Protein AF-A0A9E0LH59-F1 (afdb_monomer)

Secondary structure (DSSP, 8-state):
--HHHHHHHHHHTSPTT-BEEHHHHHHHTTTSS-HHHHHHHHHTPBPSSS-SSSBTTTS-GGGEE-TTSB-S-TT-TTS-TTHHHHHHHTTTPPB-TTSBB-HHHHB-HHHHHHHHHHHHHHHTTT-S--------PPPHHHHHHHHHHHHHHHHHT---GGGGSHHHHHHHHHH----SEEEEEE--TT--HHHHTT--TTTEEEEEEGGG---HHHHHHHHHHHHTS---EEEEEEETT-HHHHHHHHHHHH-PPPPTTHHHHHHHHHHHHHHHHHH-TT--HHHHHHHHHHHHHHHHHHHHHHH-HHHHHHHHTTS-EEEEEEE-TTT--EEEEEEES-GGGTS--

Radius of gyration: 27.82 Å; Cα contacts (8 Å, |Δi|>4): 519; chains: 1; bounding box: 71×49×78 Å

Nearest PDB structures (foldseek):
  2a5v-assembly1_A  TM=9.407E-01  e=1.598E-21  Mycobacterium tuberculosis H37Rv
  1ym3-assembly1_A-2  TM=9.326E-01  e=4.486E-17  Mycobacterium tuberculosis H37Rv
  1ekj-assembly2_G  TM=7.582E-01  e=1.696E-13  Pisum sativum
  4o1j-assembly1_A  TM=8.209E-01  e=1.071E-12  Sordaria macrospora
  3ucj-assembly1_A  TM=8.087E-01  e=9.111E-11  Coccomyxa sp. PA

Foldseek 3Di:
DPVLVVLQVVQLPADQLAADELCVSCVVSVVPDHSVRSVVSLVPADDPPDPDPGHCVRGVSLRYDHPQQAHDCCPPPVDDNCVSVVSNVVSVFDADPVRGTDCVVRHPCVVVVVVPVVPPVVCVVPVPDDDPPDPDQDAQVRLVVLLQVQLVCLLVVNADPPQADPRNVVCCVVVNAQAQEEEQEEPPPLCPPCNNSSHHPRNYQYDYYQLSAADDVNLVSVLCCCPVSVHAEYESEFEAPRPLLQVLLCCVPVVDDDDDCSVVSSVRLNVLLVVLCVVCVPDDDRRSSVSSSQSSSLSRVVCSCVPDPSSVVCVLVSSHWYWYWYAYSVSSDIDTPGTPPHVVVSPPD

Mean predicted aligned error: 14.88 Å

Solvent-accessible surface area (backbone atoms only — not comparable to full-atom values): 19308 Å² total; per-residue (Å²): 128,64,70,52,57,54,51,45,56,57,41,49,63,55,52,88,50,29,33,48,31,32,56,55,54,14,53,77,54,73,55,78,36,51,38,65,49,48,50,50,43,60,66,67,39,45,63,62,92,54,93,58,97,67,22,56,70,72,29,55,61,62,38,50,28,44,95,80,35,27,75,74,48,71,82,42,90,92,48,66,59,57,49,49,54,52,60,39,40,76,40,71,43,65,62,49,99,86,56,30,38,60,56,86,78,29,45,51,52,66,67,58,41,60,70,42,62,76,44,55,86,58,39,84,83,46,87,70,82,78,71,77,80,67,87,72,77,62,52,38,68,53,32,52,50,48,44,55,51,15,30,51,25,39,72,69,71,63,57,70,76,74,37,70,39,73,65,46,53,51,50,39,71,75,73,47,71,71,30,46,29,33,35,37,23,34,55,54,83,90,54,53,64,48,59,55,26,41,50,42,72,50,37,59,45,77,44,67,35,67,61,29,55,51,52,74,70,51,43,53,53,50,46,44,39,41,70,77,62,56,30,14,24,36,36,30,37,33,46,55,90,42,65,54,42,44,50,33,45,42,25,75,75,73,66,59,82,64,68,85,71,50,50,66,55,37,67,68,41,38,62,18,37,52,51,28,43,72,78,39,71,85,53,54,71,72,56,36,37,50,46,16,32,55,36,31,26,53,47,25,56,45,40,42,51,76,75,26,69,68,50,34,54,34,40,78,69,67,60,28,44,37,32,35,29,37,32,37,76,89,77,64,48,73,49,73,76,46,58,55,73,51,70,77,73,67,72,74,119

pLDDT: mean 88.04, std 14.86, range [38.75, 98.94]

Structure (mmCIF, N/CA/C/O backbone):
data_AF-A0A9E0LH59-F1
#
_entry.id   AF-A0A9E0LH59-F1
#
loop_
_atom_site.group_PDB
_atom_site.id
_atom_site.type_symbol
_atom_site.label_atom_id
_atom_site.label_alt_id
_atom_site.label_comp_id
_atom_site.label_asym_id
_atom_site.label_entity_id
_atom_site.label_seq_id
_atom_site.pdbx_PDB_ins_code
_atom_site.Cartn_x
_atom_site.Cartn_y
_atom_site.Cartn_z
_atom_site.occupancy
_atom_site.B_iso_or_equiv
_atom_site.auth_seq_id
_atom_site.auth_comp_id
_atom_site.auth_asym_id
_atom_site.auth_atom_id
_atom_site.pdbx_PDB_model_num
ATOM 1 N N . MET A 1 1 ? 8.933 -16.326 -18.129 1.00 52.78 1 MET A N 1
ATOM 2 C CA . MET A 1 1 ? 10.198 -16.977 -18.543 1.00 52.78 1 MET A CA 1
ATOM 3 C C . MET A 1 1 ? 11.326 -16.045 -18.117 1.00 52.78 1 MET A C 1
ATOM 5 O O . MET A 1 1 ? 11.097 -14.846 -18.158 1.00 52.78 1 MET A O 1
ATOM 9 N N . SER A 1 2 ? 12.464 -16.537 -17.610 1.00 78.69 2 SER A N 1
ATOM 10 C CA . SER A 1 2 ? 13.557 -15.634 -17.200 1.00 78.69 2 SER A CA 1
ATOM 11 C C . SER A 1 2 ? 14.046 -14.837 -18.409 1.00 78.69 2 SER A C 1
ATOM 13 O O . SER A 1 2 ? 14.297 -15.436 -19.454 1.00 78.69 2 SER A O 1
ATOM 15 N N . VAL A 1 3 ? 14.221 -13.520 -18.268 1.00 80.88 3 VAL A N 1
ATOM 16 C CA . VAL A 1 3 ? 14.717 -12.655 -19.356 1.00 80.88 3 VAL A CA 1
ATOM 17 C C . VAL A 1 3 ? 16.114 -13.099 -19.822 1.00 80.88 3 VAL A C 1
ATOM 19 O O . VAL A 1 3 ? 16.477 -12.905 -20.978 1.00 80.88 3 VAL A O 1
ATOM 22 N N . TYR A 1 4 ? 16.880 -13.796 -18.972 1.00 87.31 4 TYR A N 1
ATOM 23 C CA . TYR A 1 4 ? 18.161 -14.399 -19.360 1.00 87.31 4 TYR A CA 1
ATOM 24 C C . TYR A 1 4 ? 17.990 -15.518 -20.391 1.00 87.31 4 TYR A C 1
ATOM 26 O O . TYR A 1 4 ? 18.813 -15.641 -21.291 1.00 87.31 4 TYR A O 1
ATOM 34 N N . PHE A 1 5 ? 16.912 -16.304 -20.321 1.00 90.12 5 PHE A N 1
ATOM 35 C CA . PHE A 1 5 ? 16.639 -17.317 -21.344 1.00 90.12 5 PHE A CA 1
ATOM 36 C C . PHE A 1 5 ? 16.334 -16.672 -22.693 1.00 90.12 5 PHE A C 1
ATOM 38 O O . PHE A 1 5 ? 16.788 -17.169 -23.716 1.00 90.12 5 PHE A O 1
ATOM 45 N N . GLU A 1 6 ? 15.650 -15.530 -22.697 1.00 89.50 6 GLU A N 1
ATOM 46 C CA . GLU A 1 6 ? 15.411 -14.765 -23.920 1.00 89.50 6 GLU A CA 1
ATOM 47 C C . GLU A 1 6 ? 16.716 -14.188 -24.492 1.00 89.50 6 GLU A C 1
ATOM 49 O O . GLU A 1 6 ? 16.934 -14.259 -25.700 1.00 89.50 6 GLU A O 1
ATOM 54 N N . VAL A 1 7 ? 17.636 -13.710 -23.638 1.00 92.50 7 VAL A N 1
ATOM 55 C CA . VAL A 1 7 ? 19.004 -13.350 -24.061 1.00 92.50 7 VAL A CA 1
ATOM 56 C C . VAL A 1 7 ? 19.686 -14.544 -24.731 1.00 92.50 7 VAL A C 1
ATOM 58 O O . VAL A 1 7 ? 20.217 -14.400 -25.831 1.00 92.50 7 VAL A O 1
ATOM 61 N N . TYR A 1 8 ? 19.662 -15.722 -24.103 1.00 94.94 8 TYR A N 1
ATOM 62 C CA . TYR A 1 8 ? 20.331 -16.913 -24.632 1.00 94.94 8 TYR A CA 1
ATOM 63 C C . TYR A 1 8 ? 19.751 -17.364 -25.969 1.00 94.94 8 TYR A C 1
ATOM 65 O O . TYR A 1 8 ? 20.522 -17.674 -26.871 1.00 94.94 8 TYR A O 1
ATOM 73 N N . GLU A 1 9 ? 18.429 -17.339 -26.136 1.00 93.94 9 GLU A N 1
ATOM 74 C CA . GLU A 1 9 ? 17.782 -17.637 -27.420 1.00 93.94 9 GLU A CA 1
ATOM 75 C C . GLU A 1 9 ? 18.159 -16.612 -28.499 1.00 93.94 9 GLU A C 1
ATOM 77 O O . GLU A 1 9 ? 18.459 -16.976 -29.638 1.00 93.94 9 GLU A O 1
ATOM 82 N N . ILE A 1 10 ? 18.232 -15.321 -28.149 1.00 93.69 10 ILE A N 1
ATOM 83 C CA . ILE A 1 10 ? 18.673 -14.285 -29.090 1.00 93.69 10 ILE A CA 1
ATOM 84 C C . ILE A 1 10 ? 20.112 -14.531 -29.543 1.00 93.69 10 ILE A C 1
ATOM 86 O O . ILE A 1 10 ? 20.371 -14.442 -30.746 1.00 93.69 10 ILE A O 1
ATOM 90 N N . VAL A 1 11 ? 21.013 -14.821 -28.598 1.00 95.75 11 VAL A N 1
ATOM 91 C CA . VAL A 1 11 ? 22.447 -15.032 -28.848 1.00 95.75 11 VAL A CA 1
ATOM 92 C C . VAL A 1 11 ? 22.685 -16.321 -29.626 1.00 95.75 11 VAL A C 1
ATOM 94 O O . VAL A 1 11 ? 23.445 -16.315 -30.587 1.00 95.75 11 VAL A O 1
ATOM 97 N N . LYS A 1 12 ? 21.983 -17.405 -29.283 1.00 95.31 12 LYS A N 1
ATOM 98 C CA . LYS A 1 12 ? 22.041 -18.690 -29.994 1.00 95.31 12 LYS A CA 1
ATOM 99 C C . LYS A 1 12 ? 21.660 -18.570 -31.467 1.00 95.31 12 LYS A C 1
ATOM 101 O O . LYS A 1 12 ? 22.188 -19.306 -32.292 1.00 95.31 12 LYS A O 1
ATOM 106 N N . GLY A 1 13 ? 20.788 -17.619 -31.795 1.00 94.19 13 GLY A N 1
ATOM 107 C CA . GLY A 1 13 ? 20.422 -17.333 -33.174 1.00 94.19 13 GLY A CA 1
ATOM 108 C C . GLY A 1 13 ? 21.498 -16.617 -33.994 1.00 94.19 13 GLY A C 1
ATOM 109 O O . GLY A 1 13 ? 21.410 -16.677 -35.213 1.00 94.19 13 GLY A O 1
ATOM 110 N N . ILE A 1 14 ? 22.476 -15.932 -33.380 1.00 94.88 14 ILE A N 1
ATOM 111 C CA . ILE A 1 14 ? 23.458 -15.120 -34.124 1.00 94.88 14 ILE A CA 1
ATOM 112 C C . ILE A 1 14 ? 24.289 -16.045 -35.021 1.00 94.88 14 ILE A C 1
ATOM 114 O O . ILE A 1 14 ? 24.959 -16.913 -34.469 1.00 94.88 14 ILE A O 1
ATOM 118 N N . PRO A 1 15 ? 24.277 -15.900 -36.361 1.00 95.31 15 PRO A N 1
ATOM 119 C CA . PRO A 1 15 ? 25.032 -16.772 -37.256 1.00 95.31 15 PRO A CA 1
ATOM 120 C C . PRO A 1 15 ? 26.543 -16.641 -37.064 1.00 95.31 15 PRO A C 1
ATOM 122 O O . PRO A 1 15 ? 27.032 -15.611 -36.603 1.00 95.31 15 PRO A O 1
ATOM 125 N N . SER A 1 16 ? 27.284 -17.674 -37.469 1.00 96.19 16 SER A N 1
ATOM 126 C CA . SER A 1 16 ? 28.748 -17.603 -37.548 1.00 96.19 16 SER A CA 1
ATOM 127 C C . SER A 1 16 ? 29.188 -16.441 -38.443 1.00 96.19 16 SER A C 1
ATOM 129 O O . SER A 1 16 ? 28.584 -16.209 -39.494 1.00 96.19 16 SER A O 1
ATOM 131 N N . GLY A 1 17 ? 30.201 -15.689 -38.012 1.00 94.56 17 GLY A N 1
ATOM 132 C CA . GLY A 1 17 ? 30.731 -14.533 -38.745 1.00 94.56 17 GLY A CA 1
ATOM 133 C C . GLY A 1 17 ? 29.855 -13.278 -38.646 1.00 94.56 17 GLY A C 1
ATOM 134 O O . GLY A 1 17 ? 30.096 -12.288 -39.342 1.00 94.56 17 GLY A O 1
ATOM 135 N N . ARG A 1 18 ? 28.827 -13.302 -37.787 1.00 96.25 18 ARG A N 1
ATOM 136 C CA . ARG A 1 18 ? 27.952 -12.164 -37.494 1.00 96.25 18 ARG A CA 1
ATOM 137 C C . ARG A 1 18 ? 27.988 -11.801 -36.017 1.00 96.25 18 ARG A C 1
ATOM 139 O O . ARG A 1 18 ? 28.235 -12.644 -35.160 1.00 96.25 18 ARG A O 1
ATOM 146 N N . ILE A 1 19 ? 27.694 -10.536 -35.725 1.00 95.38 19 ILE A N 1
ATOM 147 C CA . ILE A 1 19 ? 27.680 -10.008 -34.358 1.00 95.38 19 ILE A CA 1
ATOM 148 C C . ILE A 1 19 ? 26.406 -9.232 -34.039 1.00 95.38 19 ILE A C 1
ATOM 150 O O . ILE A 1 19 ? 25.693 -8.743 -34.921 1.00 95.38 19 ILE A O 1
ATOM 154 N N . LEU A 1 20 ? 26.154 -9.074 -32.743 1.00 95.38 20 LEU A N 1
ATOM 155 C CA . LEU A 1 20 ? 25.271 -8.050 -32.193 1.00 95.38 20 LEU A CA 1
ATOM 156 C C . LEU A 1 20 ? 25.996 -7.310 -31.071 1.00 95.38 20 LEU A C 1
ATOM 158 O O . LEU A 1 20 ? 26.900 -7.847 -30.434 1.00 95.38 20 LEU A O 1
ATOM 162 N N . THR A 1 21 ? 25.579 -6.078 -30.791 1.00 94.12 21 THR A N 1
ATOM 163 C CA . THR A 1 21 ? 26.041 -5.395 -29.581 1.00 94.12 21 THR A CA 1
ATOM 164 C C . THR A 1 21 ? 25.153 -5.743 -28.396 1.00 94.12 21 THR A C 1
ATOM 166 O O . THR A 1 21 ? 23.961 -6.025 -28.555 1.00 94.12 21 THR A O 1
ATOM 169 N N . TYR A 1 22 ? 25.698 -5.631 -27.186 1.00 91.81 22 TYR A N 1
ATOM 170 C CA . TYR A 1 22 ? 24.902 -5.722 -25.959 1.00 91.81 22 TYR A CA 1
ATOM 171 C C . TYR A 1 22 ? 23.686 -4.775 -25.969 1.00 91.81 22 TYR A C 1
ATOM 173 O O . TYR A 1 22 ? 22.599 -5.143 -25.525 1.00 91.81 22 TYR A O 1
ATOM 181 N N . GLY A 1 23 ? 23.851 -3.565 -26.516 1.00 84.12 23 GLY A N 1
ATOM 182 C CA . GLY A 1 23 ? 22.772 -2.584 -26.656 1.00 84.12 23 GLY A CA 1
ATOM 183 C C . GLY A 1 23 ? 21.696 -3.000 -27.662 1.00 84.12 23 GLY A C 1
ATOM 184 O O . GLY A 1 23 ? 20.514 -2.774 -27.424 1.00 84.12 23 GLY A O 1
ATOM 185 N N . LEU A 1 24 ? 22.073 -3.659 -28.761 1.00 90.25 24 LEU A N 1
ATOM 186 C CA . LEU A 1 24 ? 21.102 -4.175 -29.730 1.00 90.25 24 LEU A CA 1
ATOM 187 C C . LEU A 1 24 ? 20.281 -5.327 -29.151 1.00 90.25 24 LEU A C 1
ATOM 189 O O . LEU A 1 24 ? 19.070 -5.354 -29.336 1.00 90.25 24 LEU A O 1
ATOM 193 N N . ILE A 1 25 ? 20.904 -6.233 -28.396 1.00 91.06 25 ILE A N 1
ATOM 194 C CA . ILE A 1 25 ? 20.177 -7.303 -27.695 1.00 91.06 25 ILE A CA 1
ATOM 195 C C . ILE A 1 25 ? 19.230 -6.709 -26.646 1.00 91.06 25 ILE A C 1
ATOM 197 O O . ILE A 1 25 ? 18.079 -7.121 -26.560 1.00 91.06 25 ILE A O 1
ATOM 201 N N . SER A 1 26 ? 19.681 -5.696 -25.902 1.00 84.81 26 SER A N 1
ATOM 202 C CA . SER A 1 26 ? 18.833 -4.928 -24.983 1.00 84.81 26 SER A CA 1
ATOM 203 C C . SER A 1 26 ? 17.604 -4.343 -25.692 1.00 84.81 26 SER A C 1
ATOM 205 O O . SER A 1 26 ? 16.486 -4.498 -25.203 1.00 84.81 26 SER A O 1
ATOM 207 N N . ASN A 1 27 ? 17.774 -3.752 -26.879 1.00 82.38 27 ASN A N 1
ATOM 208 C CA . ASN A 1 27 ? 16.660 -3.226 -27.671 1.00 82.38 27 ASN A CA 1
ATOM 209 C C . ASN A 1 27 ? 15.714 -4.325 -28.179 1.00 82.38 27 ASN A C 1
ATOM 211 O O . ASN A 1 27 ? 14.503 -4.138 -28.118 1.00 82.38 27 ASN A O 1
ATOM 215 N N . LEU A 1 28 ? 16.240 -5.471 -28.627 1.00 86.25 28 LEU A N 1
ATOM 216 C CA . LEU A 1 28 ? 15.430 -6.630 -29.036 1.00 86.25 28 LEU A CA 1
ATOM 217 C C . LEU A 1 28 ? 14.591 -7.202 -27.881 1.00 86.25 28 LEU A C 1
ATOM 219 O O . LEU A 1 28 ? 13.571 -7.837 -28.118 1.00 86.25 28 LEU A O 1
ATOM 223 N N . LEU A 1 29 ? 15.010 -6.962 -26.639 1.00 79.25 29 LEU A N 1
ATOM 224 C CA . LEU A 1 29 ? 14.279 -7.320 -25.423 1.00 79.25 29 LEU A CA 1
ATOM 225 C C . LEU A 1 29 ? 13.350 -6.203 -24.931 1.00 79.25 29 LEU A C 1
ATOM 227 O O . LEU A 1 29 ? 12.917 -6.244 -23.779 1.00 79.25 29 LEU A O 1
ATOM 231 N N . GLU A 1 30 ? 13.078 -5.188 -25.754 1.00 81.62 30 GLU A N 1
ATOM 232 C CA . GLU A 1 30 ? 12.284 -4.008 -25.384 1.00 81.62 30 GLU A CA 1
ATOM 233 C C . GLU A 1 30 ? 12.866 -3.263 -24.168 1.00 81.62 30 GLU A C 1
ATOM 235 O O . GLU A 1 30 ? 12.149 -2.717 -23.334 1.00 81.62 30 GLU A O 1
ATOM 240 N N . LYS A 1 31 ? 14.201 -3.259 -24.042 1.00 73.75 31 LYS A N 1
ATOM 241 C CA . LYS A 1 31 ? 14.956 -2.643 -22.936 1.00 73.75 31 LYS A CA 1
ATOM 242 C C . LYS A 1 31 ? 14.621 -3.196 -21.547 1.00 73.75 31 LYS A C 1
ATOM 244 O O . LYS A 1 31 ? 14.976 -2.578 -20.545 1.00 73.75 31 LYS A O 1
ATOM 249 N N . ARG A 1 32 ? 14.037 -4.398 -21.466 1.00 77.94 32 ARG A N 1
ATOM 250 C CA . ARG A 1 32 ? 13.855 -5.131 -20.198 1.00 77.94 32 ARG A CA 1
ATOM 251 C C . ARG A 1 32 ? 15.179 -5.498 -19.517 1.00 77.94 32 ARG A C 1
ATOM 253 O O . ARG A 1 32 ? 15.192 -5.772 -18.324 1.00 77.94 32 ARG A O 1
ATOM 260 N N . LEU A 1 33 ? 16.294 -5.470 -20.253 1.00 74.75 33 LEU A N 1
ATOM 261 C CA . LEU A 1 33 ? 17.656 -5.499 -19.715 1.00 74.75 33 LEU A CA 1
ATOM 262 C C . LEU A 1 33 ? 18.479 -4.370 -20.319 1.00 74.75 33 LEU A C 1
ATOM 264 O O . LEU A 1 33 ? 18.324 -4.068 -21.500 1.00 74.75 33 LEU A O 1
ATOM 268 N N . SER A 1 34 ? 19.396 -3.792 -19.543 1.00 84.12 34 SER A N 1
ATOM 269 C CA . SER A 1 34 ? 20.429 -2.892 -20.065 1.00 84.12 34 SER A CA 1
ATOM 270 C C . SER A 1 34 ? 21.503 -3.675 -20.833 1.00 84.12 34 SER A C 1
ATOM 272 O O . SER A 1 34 ? 21.621 -4.893 -20.695 1.00 84.12 34 SER A O 1
ATOM 274 N N . ALA A 1 35 ? 22.346 -2.981 -21.605 1.00 79.38 35 ALA A N 1
ATOM 275 C CA . ALA A 1 35 ? 23.514 -3.595 -22.247 1.00 79.38 35 ALA A CA 1
ATOM 276 C C . ALA A 1 35 ? 24.420 -4.325 -21.229 1.00 79.38 35 ALA A C 1
ATOM 278 O O . ALA A 1 35 ? 24.908 -5.423 -21.490 1.00 79.38 35 ALA A O 1
ATOM 279 N N . GLN A 1 36 ? 24.589 -3.756 -20.033 1.00 82.81 36 GLN A N 1
ATOM 280 C CA . GLN A 1 36 ? 25.333 -4.408 -18.953 1.00 82.81 36 GLN A CA 1
ATOM 281 C C . GLN A 1 36 ? 24.607 -5.655 -18.428 1.00 82.81 36 GLN A C 1
ATOM 283 O O . GLN A 1 36 ? 25.248 -6.684 -18.228 1.00 82.81 36 GLN A O 1
ATOM 288 N N . GLY A 1 37 ? 23.277 -5.599 -18.290 1.00 83.44 37 GLY A N 1
ATOM 289 C CA . GLY A 1 37 ? 22.451 -6.744 -17.895 1.00 83.44 37 GLY A CA 1
ATOM 290 C C . GLY A 1 37 ? 22.530 -7.915 -18.880 1.00 83.44 37 GLY A C 1
ATOM 291 O O . GLY A 1 37 ? 22.627 -9.065 -18.460 1.00 83.44 37 GLY A O 1
ATOM 292 N N . VAL A 1 38 ? 22.597 -7.641 -20.189 1.00 89.12 38 VAL A N 1
ATOM 293 C CA . VAL A 1 38 ? 22.894 -8.670 -21.206 1.00 89.12 38 VAL A CA 1
ATOM 294 C C . VAL A 1 38 ? 24.278 -9.288 -20.961 1.00 89.12 38 VAL A C 1
ATOM 296 O O . VAL A 1 38 ? 24.439 -10.504 -21.043 1.00 89.12 38 VAL A O 1
ATOM 299 N N . GLY A 1 39 ? 25.272 -8.471 -20.601 1.00 86.94 39 GLY A N 1
ATOM 300 C CA . GLY A 1 39 ? 26.598 -8.948 -20.201 1.00 86.94 39 GLY A CA 1
ATOM 301 C C . GLY A 1 39 ? 26.568 -9.879 -18.986 1.00 86.94 39 GLY A C 1
ATOM 302 O O . GLY A 1 39 ? 27.223 -10.921 -19.000 1.00 86.94 39 GLY A O 1
ATOM 303 N N . TRP A 1 40 ? 25.785 -9.554 -17.956 1.00 85.12 40 TRP A N 1
ATOM 304 C CA . TRP A 1 40 ? 25.613 -10.416 -16.781 1.00 85.12 40 TRP A CA 1
ATOM 305 C C . TRP A 1 40 ? 24.900 -11.723 -17.111 1.00 85.12 40 TRP A C 1
ATOM 307 O O . TRP A 1 40 ? 25.318 -12.771 -16.622 1.00 85.12 40 TRP A O 1
ATOM 317 N N . ALA A 1 41 ? 23.892 -11.684 -17.985 1.00 88.81 41 ALA A N 1
ATOM 318 C CA . ALA A 1 41 ? 23.228 -12.889 -18.463 1.00 88.81 41 ALA A CA 1
ATOM 319 C C . ALA A 1 41 ? 24.233 -13.853 -19.104 1.00 88.81 41 ALA A C 1
ATOM 321 O O . ALA A 1 41 ? 24.274 -15.026 -18.735 1.00 88.81 41 ALA A O 1
ATOM 322 N N . LEU A 1 42 ? 25.091 -13.365 -20.005 1.00 91.31 42 LEU A N 1
ATOM 323 C CA . LEU A 1 42 ? 26.104 -14.201 -20.658 1.00 91.31 42 LEU A CA 1
ATOM 324 C C . LEU A 1 42 ? 27.172 -14.719 -19.685 1.00 91.31 42 LEU A C 1
ATOM 326 O O . LEU A 1 42 ? 27.598 -15.860 -19.817 1.00 91.31 42 LEU A O 1
ATOM 330 N N . ARG A 1 43 ? 27.562 -13.936 -18.671 1.00 86.06 43 ARG A N 1
ATOM 331 C CA . ARG A 1 43 ? 28.487 -14.396 -17.615 1.00 86.06 43 ARG A CA 1
ATOM 332 C C . ARG A 1 43 ? 27.894 -15.480 -16.715 1.00 86.06 43 ARG A C 1
ATOM 334 O O . ARG A 1 43 ? 28.642 -16.265 -16.151 1.00 86.06 43 ARG A O 1
ATOM 341 N N . ALA A 1 44 ? 26.571 -15.529 -16.579 1.00 86.62 44 ALA A N 1
ATOM 342 C CA . ALA A 1 44 ? 25.883 -16.540 -15.781 1.00 86.62 44 ALA A CA 1
ATOM 343 C C . ALA A 1 44 ? 25.789 -17.914 -16.476 1.00 86.62 44 ALA A C 1
ATOM 345 O O . ALA A 1 44 ? 25.293 -18.870 -15.872 1.00 86.62 44 ALA A O 1
ATOM 346 N N . LEU A 1 45 ? 26.245 -18.030 -17.731 1.00 85.31 45 LEU A N 1
ATOM 347 C CA . LEU A 1 45 ? 26.352 -19.318 -18.408 1.00 85.31 45 LEU A CA 1
ATOM 348 C C . LEU A 1 45 ? 27.347 -20.207 -17.660 1.00 85.31 45 LEU A C 1
ATOM 350 O O . LEU A 1 45 ? 28.504 -19.852 -17.454 1.00 85.31 45 LEU A O 1
ATOM 354 N N . SER A 1 46 ? 26.895 -21.396 -17.280 1.00 83.62 46 SER A N 1
ATOM 355 C CA . SER A 1 46 ? 27.773 -22.441 -16.758 1.00 83.62 46 SER A CA 1
ATOM 356 C C . SER A 1 46 ? 28.752 -22.926 -17.827 1.00 83.62 46 SER A C 1
ATOM 358 O O . SER A 1 46 ? 28.505 -22.760 -19.024 1.00 83.62 46 SER A O 1
ATOM 360 N N . SER A 1 47 ? 29.838 -23.565 -17.386 1.00 80.50 47 SER A N 1
ATOM 361 C CA . SER A 1 47 ? 30.850 -24.138 -18.274 1.00 80.50 47 SER A CA 1
ATOM 362 C C . SER A 1 47 ? 30.259 -25.149 -19.258 1.00 80.50 47 SER A C 1
ATOM 364 O O . SER A 1 47 ? 29.198 -25.721 -19.032 1.00 80.50 47 SER A O 1
ATOM 366 N N . GLU A 1 48 ? 30.973 -25.404 -20.352 1.00 79.25 48 GLU A N 1
ATOM 367 C CA . GLU A 1 48 ? 30.526 -26.293 -21.427 1.00 79.25 48 GLU A CA 1
ATOM 368 C C . GLU A 1 48 ? 30.240 -27.740 -20.984 1.00 79.25 48 GLU A C 1
ATOM 370 O O . GLU A 1 48 ? 29.448 -28.429 -21.617 1.00 79.25 48 GLU A O 1
ATOM 375 N N . LYS A 1 49 ? 30.818 -28.185 -19.863 1.00 77.00 49 LYS A N 1
ATOM 376 C CA . LYS A 1 49 ? 30.714 -29.557 -19.339 1.00 77.00 49 LYS A CA 1
ATOM 377 C C . LYS A 1 49 ? 29.550 -29.727 -18.348 1.00 77.00 49 LYS A C 1
ATOM 379 O O . LYS A 1 49 ? 29.751 -30.229 -17.245 1.00 77.00 49 LYS A O 1
ATOM 384 N N . THR A 1 50 ? 28.353 -29.254 -18.688 1.00 80.12 50 THR A N 1
ATOM 385 C CA . THR A 1 50 ? 27.170 -29.279 -17.806 1.00 80.12 50 THR A CA 1
ATOM 386 C C . THR A 1 50 ? 25.914 -29.733 -18.547 1.00 80.12 50 THR A C 1
ATOM 388 O O . THR A 1 50 ? 25.739 -29.402 -19.713 1.00 80.12 50 THR A O 1
ATOM 391 N N . ASP A 1 51 ? 24.993 -30.402 -17.847 1.00 83.19 51 ASP A N 1
ATOM 392 C CA . ASP A 1 51 ? 23.710 -30.859 -18.410 1.00 83.19 51 ASP A CA 1
ATOM 393 C C . ASP A 1 51 ? 22.638 -29.752 -18.499 1.00 83.19 51 ASP A C 1
ATOM 395 O O . ASP A 1 51 ? 21.472 -30.009 -18.811 1.00 83.19 51 ASP A O 1
ATOM 399 N N . LYS A 1 52 ? 22.980 -28.493 -18.185 1.00 83.94 52 LYS A N 1
ATOM 400 C CA . LYS A 1 52 ? 22.015 -27.385 -18.250 1.00 83.94 52 LYS A CA 1
ATOM 401 C C . LYS A 1 52 ? 21.628 -27.077 -19.696 1.00 83.94 52 LYS A C 1
ATOM 403 O O . LYS A 1 52 ? 22.468 -27.038 -20.583 1.00 83.94 52 LYS A O 1
ATOM 408 N N . LYS A 1 53 ? 20.356 -26.713 -19.911 1.00 88.38 53 LYS A N 1
ATOM 409 C CA . LYS A 1 53 ? 19.814 -26.326 -21.231 1.00 88.38 53 LYS A CA 1
ATOM 410 C C . LYS A 1 53 ? 20.629 -25.228 -21.939 1.00 88.38 53 LYS A C 1
ATOM 412 O O . LYS A 1 53 ? 20.771 -25.278 -23.157 1.00 88.38 53 LYS A O 1
ATOM 417 N N . TYR A 1 54 ? 21.140 -24.244 -21.197 1.00 89.19 54 TYR A N 1
ATOM 418 C CA . TYR A 1 54 ? 22.000 -23.177 -21.719 1.00 89.19 54 TYR A CA 1
ATOM 419 C C . TYR A 1 54 ? 23.330 -23.179 -20.969 1.00 89.19 54 TYR A C 1
ATOM 421 O O . TYR A 1 54 ? 23.343 -23.167 -19.736 1.00 89.19 54 TYR A O 1
ATOM 429 N N . HIS A 1 55 ? 24.432 -23.179 -21.711 1.00 91.81 55 HIS A N 1
ATOM 430 C CA . HIS A 1 55 ? 25.799 -23.173 -21.196 1.00 91.81 55 HIS A CA 1
ATOM 431 C C . HIS A 1 55 ? 26.747 -22.519 -22.211 1.00 91.81 55 HIS A C 1
ATOM 433 O O . HIS A 1 55 ? 26.375 -22.253 -23.355 1.00 91.81 55 HIS A O 1
ATOM 439 N N . SER A 1 56 ? 27.989 -22.258 -21.806 1.00 88.12 56 SER A N 1
ATOM 440 C CA . SER A 1 56 ? 28.965 -21.529 -22.628 1.00 88.12 56 SER A CA 1
ATOM 441 C C . SER A 1 56 ? 29.376 -22.247 -23.920 1.00 88.12 56 SER A C 1
ATOM 443 O O . SER A 1 56 ? 29.950 -21.608 -24.794 1.00 88.12 56 SER A O 1
ATOM 445 N N . GLY A 1 57 ? 29.079 -23.545 -24.044 1.00 88.94 57 GLY A N 1
ATOM 446 C CA . GLY A 1 57 ? 29.347 -24.342 -25.248 1.00 88.94 57 GLY A CA 1
ATOM 447 C C . GLY A 1 57 ? 28.220 -24.330 -26.283 1.00 88.94 57 GLY A C 1
ATOM 448 O O . GLY A 1 57 ? 28.467 -24.590 -27.454 1.00 88.94 57 GLY A O 1
ATOM 449 N N . ASN A 1 58 ? 26.980 -24.012 -25.887 1.00 93.00 58 ASN A N 1
ATOM 450 C CA . ASN A 1 58 ? 25.833 -24.004 -26.805 1.00 93.00 58 ASN A CA 1
ATOM 451 C C . ASN A 1 58 ? 25.199 -22.619 -27.017 1.00 93.00 58 ASN A C 1
ATOM 453 O O . ASN A 1 58 ? 24.317 -22.471 -27.868 1.00 93.00 58 ASN A O 1
ATOM 457 N N . VAL A 1 59 ? 25.653 -21.606 -26.273 1.00 95.31 59 VAL A N 1
ATOM 458 C CA . VAL A 1 59 ? 25.324 -20.193 -26.486 1.00 95.31 59 VAL A CA 1
ATOM 459 C C . VAL A 1 59 ? 26.590 -19.476 -26.978 1.00 95.31 59 VAL A C 1
ATOM 461 O O . VAL A 1 59 ? 27.542 -19.367 -26.204 1.00 95.31 59 VAL A O 1
ATOM 464 N N . PRO A 1 60 ? 26.627 -18.959 -28.224 1.00 95.75 60 PRO A N 1
ATOM 465 C CA . PRO A 1 60 ? 27.809 -18.344 -28.833 1.00 95.75 60 PRO A CA 1
ATOM 466 C C . PRO A 1 60 ? 28.024 -16.916 -28.309 1.00 95.75 60 PRO A C 1
ATOM 468 O O . PRO A 1 60 ? 27.869 -15.919 -29.016 1.00 95.75 60 PRO A O 1
ATOM 471 N N . TRP A 1 61 ? 28.344 -16.813 -27.021 1.00 94.12 61 TRP A N 1
ATOM 472 C CA . TRP A 1 61 ? 28.493 -15.559 -26.283 1.00 94.12 61 TRP A CA 1
ATOM 473 C C . TRP A 1 61 ? 29.551 -14.627 -26.888 1.00 94.12 61 TRP A C 1
ATOM 475 O O . TRP A 1 61 ? 29.433 -13.408 -26.761 1.00 94.12 61 TRP A O 1
ATOM 485 N N . HIS A 1 62 ? 30.561 -15.176 -27.572 1.00 94.12 62 HIS A N 1
ATOM 486 C CA . HIS A 1 62 ? 31.646 -14.415 -28.190 1.00 94.12 62 HIS A CA 1
ATOM 487 C C . HIS A 1 62 ? 31.156 -13.485 -29.302 1.00 94.12 62 HIS A C 1
ATOM 489 O O . HIS A 1 62 ? 31.771 -12.442 -29.513 1.00 94.12 62 HIS A O 1
ATOM 495 N N . ARG A 1 63 ? 30.011 -13.787 -29.933 1.00 96.56 63 ARG A N 1
ATOM 496 C CA . ARG A 1 63 ? 29.368 -12.972 -30.983 1.00 96.56 63 ARG A CA 1
ATOM 497 C C . ARG A 1 63 ? 28.698 -11.694 -30.463 1.00 96.56 63 ARG A C 1
ATOM 499 O O . ARG A 1 63 ? 28.142 -10.924 -31.249 1.00 96.56 63 ARG A O 1
ATOM 506 N N . VAL A 1 64 ? 28.740 -11.448 -29.151 1.00 95.69 64 VAL A N 1
ATOM 507 C CA . VAL A 1 64 ? 28.223 -10.223 -28.533 1.00 95.69 64 VAL A CA 1
ATOM 508 C C . VAL A 1 64 ? 29.362 -9.286 -28.151 1.00 95.69 64 VAL A C 1
ATOM 510 O O . VAL A 1 64 ? 30.195 -9.608 -27.305 1.00 95.69 64 VAL A O 1
ATOM 513 N N . ILE A 1 65 ? 29.381 -8.102 -28.759 1.00 94.44 65 ILE A N 1
ATOM 514 C CA . ILE A 1 65 ? 30.474 -7.132 -28.615 1.00 94.44 65 ILE A CA 1
ATOM 515 C C . ILE A 1 65 ? 30.001 -5.786 -28.055 1.00 94.44 65 ILE A C 1
ATOM 517 O O . ILE A 1 65 ? 28.801 -5.521 -27.920 1.00 94.44 65 ILE A O 1
ATOM 521 N N . ASN A 1 66 ? 30.945 -4.916 -27.695 1.00 90.69 66 ASN A N 1
ATOM 522 C CA . ASN A 1 66 ? 30.607 -3.575 -27.222 1.00 90.69 66 ASN A CA 1
ATOM 523 C C . ASN A 1 66 ? 30.177 -2.648 -28.379 1.00 90.69 66 ASN A C 1
ATOM 525 O O . ASN A 1 66 ? 30.267 -2.984 -29.558 1.00 90.69 66 ASN A O 1
ATOM 529 N N . SER A 1 67 ? 29.695 -1.453 -28.037 1.00 89.06 67 SER A N 1
ATOM 530 C CA . SER A 1 67 ? 29.224 -0.465 -29.015 1.00 89.06 67 SER A CA 1
ATOM 531 C C . SER A 1 67 ? 30.331 0.175 -29.857 1.00 89.06 67 SER A C 1
ATOM 533 O O . SER A 1 67 ? 30.016 0.852 -30.828 1.00 89.06 67 SER A O 1
ATOM 535 N N . THR A 1 68 ? 31.603 -0.003 -29.495 1.00 86.69 68 THR A N 1
ATOM 536 C CA . THR A 1 68 ? 32.750 0.578 -30.208 1.00 86.69 68 THR A CA 1
ATOM 537 C C . THR A 1 68 ? 33.412 -0.404 -31.176 1.00 86.69 68 THR A C 1
ATOM 539 O O . THR A 1 68 ? 34.428 -0.058 -31.773 1.00 86.69 68 THR A O 1
ATOM 542 N N . GLY A 1 69 ? 32.855 -1.610 -31.345 1.00 87.81 69 GLY A N 1
ATOM 543 C CA . GLY A 1 69 ? 33.427 -2.649 -32.207 1.00 87.81 69 GLY A CA 1
ATOM 544 C C . GLY A 1 69 ? 34.505 -3.502 -31.535 1.00 87.81 69 GLY A C 1
ATOM 545 O O . GLY A 1 69 ? 35.167 -4.282 -32.208 1.00 87.81 69 GLY A O 1
ATOM 546 N N . GLY A 1 70 ? 34.715 -3.361 -30.226 1.00 89.81 70 GLY A N 1
ATOM 547 C CA . GLY A 1 70 ? 35.719 -4.113 -29.475 1.00 89.81 70 GLY A CA 1
ATOM 548 C C . GLY A 1 70 ? 35.155 -5.304 -28.695 1.00 89.81 70 GLY A C 1
ATOM 549 O O . GLY A 1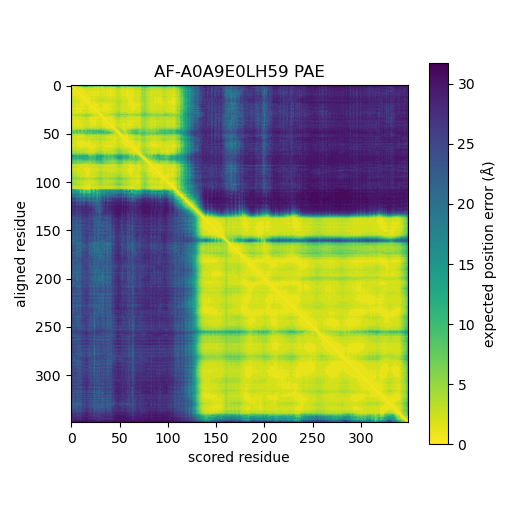 70 ? 33.965 -5.376 -28.358 1.00 89.81 70 GLY A O 1
ATOM 550 N N . VAL A 1 71 ? 36.050 -6.222 -28.337 1.00 89.31 71 VAL A N 1
ATOM 551 C CA . VAL A 1 71 ? 35.765 -7.320 -27.402 1.00 89.31 71 VAL A CA 1
ATOM 552 C C . VAL A 1 71 ? 35.614 -6.799 -25.968 1.00 89.31 71 VAL A C 1
ATOM 554 O O . VAL A 1 71 ? 36.190 -5.778 -25.591 1.00 89.31 71 VAL A O 1
ATOM 557 N N . SER A 1 72 ? 34.807 -7.481 -25.154 1.00 76.31 72 SER A N 1
ATOM 558 C CA . SER A 1 72 ? 34.475 -7.051 -23.779 1.00 76.31 72 SER A CA 1
ATOM 559 C C . SER A 1 72 ? 35.081 -7.948 -22.694 1.00 76.31 72 SER A C 1
ATOM 561 O O . SER A 1 72 ? 34.861 -7.718 -21.503 1.00 76.31 72 SER A O 1
ATOM 563 N N . THR A 1 73 ? 35.860 -8.960 -23.088 1.00 68.25 73 THR A N 1
ATOM 564 C CA . THR A 1 73 ? 36.487 -9.945 -22.191 1.00 68.25 73 THR A CA 1
ATOM 565 C C . THR A 1 73 ? 37.850 -9.546 -21.644 1.00 68.25 73 THR A C 1
ATOM 567 O O . THR A 1 73 ? 38.333 -10.216 -20.740 1.00 68.25 73 THR A O 1
ATOM 570 N N . SER A 1 74 ? 38.456 -8.445 -22.098 1.00 59.41 74 SER A N 1
ATOM 571 C CA . SER A 1 74 ? 39.796 -8.013 -21.656 1.00 59.41 74 SER A CA 1
ATOM 572 C C . SER A 1 74 ? 39.913 -7.726 -20.150 1.00 59.41 74 SER A C 1
ATOM 574 O O . SER A 1 74 ? 41.015 -7.633 -19.622 1.00 59.41 74 SER A O 1
ATOM 576 N N . ARG A 1 75 ? 38.779 -7.598 -19.446 1.00 55.81 75 ARG A N 1
ATOM 577 C CA . ARG A 1 75 ? 38.694 -7.385 -17.990 1.00 55.81 75 ARG A CA 1
ATOM 578 C C . ARG A 1 75 ? 38.219 -8.616 -17.207 1.00 55.81 75 ARG A C 1
ATOM 580 O O . ARG A 1 75 ? 37.959 -8.494 -16.014 1.00 55.81 75 ARG A O 1
ATOM 587 N N . ASN A 1 76 ? 38.028 -9.764 -17.861 1.00 66.25 76 ASN A N 1
ATOM 588 C CA . ASN A 1 76 ? 37.628 -11.001 -17.196 1.00 66.25 76 ASN A CA 1
ATOM 589 C C . ASN A 1 76 ? 38.867 -11.853 -16.892 1.00 66.25 76 ASN A C 1
ATOM 591 O O . ASN A 1 76 ? 39.480 -12.387 -17.808 1.00 66.25 76 ASN A O 1
ATOM 595 N N . THR A 1 77 ? 39.219 -11.992 -15.615 1.00 60.34 77 THR A N 1
ATOM 596 C CA . THR A 1 77 ? 40.394 -12.755 -15.161 1.00 60.34 77 THR A CA 1
ATOM 597 C C . THR A 1 77 ? 40.227 -14.270 -15.285 1.00 60.34 77 THR A C 1
ATOM 599 O O . THR A 1 77 ? 41.208 -14.998 -15.176 1.00 60.34 77 THR A O 1
ATOM 602 N N . GLU A 1 78 ? 39.004 -14.756 -15.506 1.00 67.31 78 GLU A N 1
ATOM 603 C CA . GLU A 1 78 ? 38.685 -16.187 -15.613 1.00 67.31 78 GLU A CA 1
ATOM 604 C C . GLU A 1 78 ? 38.823 -16.733 -17.044 1.00 67.31 78 GLU A C 1
ATOM 606 O O . GLU A 1 78 ? 38.679 -17.933 -17.271 1.00 67.31 78 GLU A O 1
ATOM 611 N N . MET A 1 79 ? 39.094 -15.867 -18.027 1.00 70.31 79 MET A N 1
ATOM 612 C CA . MET A 1 79 ? 39.250 -16.239 -19.433 1.00 70.31 79 MET A CA 1
ATOM 613 C C . MET A 1 79 ? 40.524 -15.621 -20.017 1.00 70.31 79 MET A C 1
ATOM 615 O O . MET A 1 79 ? 40.873 -14.498 -19.651 1.00 70.31 79 MET A O 1
ATOM 619 N N . PRO A 1 80 ? 41.208 -16.300 -20.958 1.00 80.19 80 PRO A N 1
ATOM 620 C CA . PRO A 1 80 ? 42.305 -15.688 -21.694 1.00 80.19 80 PRO A CA 1
ATOM 621 C C . PRO A 1 80 ? 41.848 -14.361 -22.334 1.00 80.19 80 PRO A C 1
ATOM 623 O O . PRO A 1 80 ? 40.793 -14.346 -22.981 1.00 80.19 80 PRO A O 1
ATOM 626 N N . PRO A 1 81 ? 42.601 -13.255 -22.177 1.00 74.81 81 PRO A N 1
ATOM 627 C CA . PRO A 1 81 ? 42.170 -11.923 -22.618 1.00 74.81 81 PRO A CA 1
ATOM 628 C C . PRO A 1 81 ? 41.813 -11.826 -24.108 1.00 74.81 81 PRO A C 1
ATOM 630 O O . PRO A 1 81 ? 40.974 -11.014 -24.495 1.00 74.81 81 PRO A O 1
ATOM 633 N N . ASP A 1 82 ? 42.422 -12.680 -24.928 1.00 85.12 82 ASP A N 1
ATOM 634 C CA . ASP A 1 82 ? 42.294 -12.750 -26.382 1.00 85.12 82 ASP A CA 1
ATOM 635 C C . ASP A 1 82 ? 41.286 -13.810 -26.867 1.00 85.12 82 ASP A C 1
ATOM 637 O O . ASP A 1 82 ? 41.039 -13.922 -28.067 1.00 85.12 82 ASP A O 1
ATOM 641 N N . LEU A 1 83 ? 40.677 -14.590 -25.962 1.00 87.38 83 LEU A N 1
ATOM 642 C CA . LEU A 1 83 ? 39.811 -15.716 -26.325 1.00 87.38 83 LEU A CA 1
ATOM 643 C C . LEU A 1 83 ? 38.622 -15.278 -27.188 1.00 87.38 83 LEU A C 1
ATOM 645 O O . LEU A 1 83 ? 38.339 -15.903 -28.206 1.00 87.38 83 LEU A O 1
ATOM 649 N N . GLN A 1 84 ? 37.933 -14.198 -26.802 1.00 91.44 84 GLN A N 1
ATOM 650 C CA . GLN A 1 84 ? 36.780 -13.701 -27.561 1.00 91.44 84 GLN A CA 1
ATOM 651 C C . GLN A 1 84 ? 37.183 -13.305 -28.986 1.00 91.44 84 GLN A C 1
ATOM 653 O O . GLN A 1 84 ? 36.469 -13.621 -29.933 1.00 91.44 84 GLN A O 1
ATOM 658 N N . GLN A 1 85 ? 38.327 -12.634 -29.132 1.00 92.19 85 GLN A N 1
ATOM 659 C CA . GLN A 1 85 ? 38.832 -12.204 -30.430 1.00 92.19 85 GLN A CA 1
ATOM 660 C C . GLN A 1 85 ? 39.201 -13.411 -31.299 1.00 92.19 85 GLN A C 1
ATOM 662 O O . GLN A 1 85 ? 38.706 -13.504 -32.418 1.00 92.19 85 GLN A O 1
ATOM 667 N N . ARG A 1 86 ? 39.949 -14.382 -30.758 1.00 92.56 86 ARG A N 1
ATOM 668 C CA . ARG A 1 86 ? 40.309 -15.617 -31.476 1.00 92.56 86 ARG A CA 1
ATOM 669 C C . ARG A 1 86 ? 39.090 -16.395 -31.966 1.00 92.56 86 ARG A C 1
ATOM 671 O O . ARG A 1 86 ? 39.094 -16.900 -33.084 1.00 92.56 86 ARG A O 1
ATOM 678 N N . LEU A 1 87 ? 38.039 -16.486 -31.147 1.00 93.75 87 LEU A N 1
ATOM 679 C CA . LEU A 1 87 ? 36.796 -17.159 -31.533 1.00 93.75 87 LEU A CA 1
ATOM 680 C C . LEU A 1 87 ? 36.071 -16.427 -32.671 1.00 93.75 87 LEU A C 1
ATOM 682 O O . LEU A 1 87 ? 35.503 -17.077 -33.538 1.00 93.75 87 LEU A O 1
ATOM 686 N N . LEU A 1 88 ? 36.100 -15.092 -32.696 1.00 96.00 88 LEU A N 1
ATOM 687 C CA . LEU A 1 88 ? 35.509 -14.301 -33.782 1.00 96.00 88 LEU A CA 1
ATOM 688 C C . LEU A 1 88 ? 36.351 -14.363 -35.066 1.00 96.00 88 LEU A C 1
ATOM 690 O O . LEU A 1 88 ? 35.797 -14.476 -36.158 1.00 96.00 88 LEU A O 1
ATOM 694 N N . GLU A 1 89 ? 37.677 -14.346 -34.950 1.00 95.81 89 GLU A N 1
ATOM 695 C CA . GLU A 1 89 ? 38.603 -14.506 -36.080 1.00 95.81 89 GLU A CA 1
ATOM 696 C C . GLU A 1 89 ? 38.483 -15.891 -36.725 1.00 95.81 89 GLU A C 1
ATOM 698 O O . GLU A 1 89 ? 38.477 -15.998 -37.951 1.00 95.81 89 GLU A O 1
ATOM 703 N N . ALA A 1 90 ? 38.278 -16.942 -35.922 1.00 95.94 90 ALA A N 1
ATOM 704 C CA . ALA A 1 90 ? 37.973 -18.287 -36.415 1.00 95.94 90 ALA A CA 1
ATOM 705 C C . ALA A 1 90 ? 36.656 -18.351 -37.216 1.00 95.94 90 ALA A C 1
ATOM 707 O O . ALA A 1 90 ? 36.475 -19.245 -38.040 1.00 95.94 90 ALA A O 1
ATOM 708 N N . GLU A 1 91 ? 35.754 -17.389 -37.011 1.00 97.19 91 GLU A N 1
ATOM 709 C CA . GLU A 1 91 ? 34.522 -17.217 -37.787 1.00 97.19 91 GLU A CA 1
ATOM 710 C C . GLU A 1 91 ? 34.672 -16.237 -38.966 1.00 97.19 91 GLU A C 1
ATOM 712 O O . GLU A 1 91 ? 33.686 -15.885 -39.614 1.00 97.19 91 GLU A O 1
ATOM 717 N N . GLY A 1 92 ? 35.898 -15.793 -39.266 1.00 95.38 92 GLY A N 1
ATOM 718 C CA . GLY A 1 92 ? 36.206 -14.914 -40.396 1.00 95.38 92 GLY A CA 1
ATOM 719 C C . GLY A 1 92 ? 36.026 -13.418 -40.122 1.00 95.38 92 GLY A C 1
ATOM 720 O O . GLY A 1 92 ? 36.004 -12.622 -41.065 1.00 95.38 92 GLY A O 1
ATOM 721 N N . ILE A 1 93 ? 35.894 -13.008 -38.856 1.00 96.38 93 ILE A N 1
ATOM 722 C CA . ILE A 1 93 ? 35.822 -11.594 -38.471 1.00 96.38 93 ILE A CA 1
ATOM 723 C C . ILE A 1 93 ? 37.230 -11.019 -38.335 1.00 96.38 93 ILE A C 1
ATOM 725 O O . ILE A 1 93 ? 38.070 -11.554 -37.625 1.00 96.38 93 ILE A O 1
ATOM 729 N N . VAL A 1 94 ? 37.469 -9.885 -38.988 1.00 94.81 94 VAL A N 1
ATOM 730 C CA . VAL A 1 94 ? 38.772 -9.205 -38.985 1.00 94.81 94 VAL A CA 1
ATOM 731 C C . VAL A 1 94 ? 38.739 -7.989 -38.062 1.00 94.81 94 VAL A C 1
ATOM 733 O O . VAL A 1 94 ? 37.843 -7.147 -38.186 1.00 94.8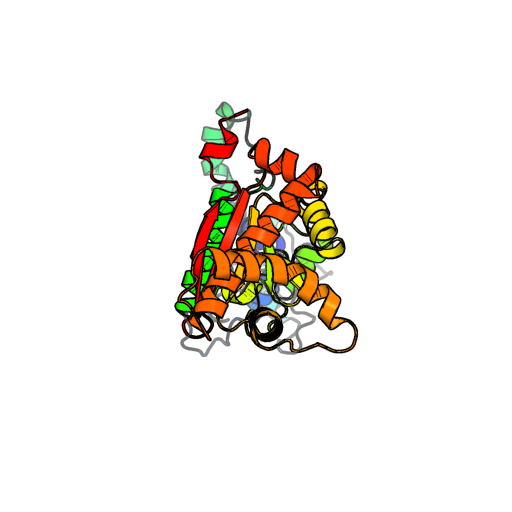1 94 VAL A O 1
ATOM 736 N N . PHE A 1 95 ? 39.741 -7.883 -37.187 1.00 94.06 95 PHE A N 1
ATOM 737 C CA . PHE A 1 95 ? 39.998 -6.719 -36.339 1.00 94.06 95 PHE A CA 1
ATOM 738 C C . PHE A 1 95 ? 41.109 -5.845 -36.933 1.00 94.06 95 PHE A C 1
ATOM 740 O O . PHE A 1 95 ? 42.041 -6.338 -37.565 1.00 94.06 95 PHE A O 1
ATOM 747 N N . ASN A 1 96 ? 41.007 -4.531 -36.743 1.00 91.81 96 ASN A N 1
ATOM 748 C CA . ASN A 1 96 ? 42.050 -3.583 -37.127 1.00 91.81 96 ASN A CA 1
ATOM 749 C C . ASN A 1 96 ? 43.179 -3.516 -36.076 1.00 91.81 96 ASN A C 1
ATOM 751 O O . ASN A 1 96 ? 43.118 -4.158 -35.028 1.00 91.81 96 ASN A O 1
ATOM 755 N N . SER A 1 97 ? 44.197 -2.686 -36.328 1.00 89.00 97 SER A N 1
ATOM 756 C CA . SER A 1 97 ? 45.330 -2.471 -35.412 1.00 89.00 97 SER A CA 1
ATOM 757 C C . SER A 1 97 ? 44.943 -1.891 -34.041 1.00 89.00 97 SER A C 1
ATOM 759 O O . SER A 1 97 ? 45.743 -1.958 -33.114 1.00 89.00 97 SER A O 1
ATOM 761 N N . GLU A 1 98 ? 43.729 -1.348 -33.889 1.00 87.00 98 GLU A N 1
ATOM 762 C CA . GLU A 1 98 ? 43.174 -0.869 -32.615 1.00 87.00 98 GLU A CA 1
ATOM 763 C C . GLU A 1 98 ? 42.332 -1.931 -31.881 1.00 87.00 98 GLU A C 1
ATOM 765 O O . GLU A 1 98 ? 41.723 -1.631 -30.852 1.00 87.00 98 GLU A O 1
ATOM 770 N N . GLY A 1 99 ? 42.235 -3.157 -32.410 1.00 88.12 99 GLY A N 1
ATOM 771 C CA . GLY A 1 99 ? 41.408 -4.216 -31.827 1.00 88.12 99 GLY A CA 1
ATOM 772 C C . GLY A 1 99 ? 39.903 -3.977 -31.981 1.00 88.12 99 GLY A C 1
ATOM 773 O O . GLY A 1 99 ? 39.116 -4.425 -31.143 1.00 88.12 99 GLY A O 1
ATOM 774 N N . LYS A 1 100 ? 39.480 -3.273 -33.041 1.00 91.38 100 LYS A N 1
ATOM 775 C CA . LYS A 1 100 ? 38.066 -3.054 -33.389 1.00 91.38 100 LYS A CA 1
ATOM 776 C C . LYS A 1 100 ? 37.700 -3.728 -34.708 1.00 91.38 100 LYS A C 1
ATOM 778 O O . LYS A 1 100 ? 38.487 -3.716 -35.653 1.00 91.38 100 LYS A O 1
ATOM 783 N N . LEU A 1 101 ? 36.489 -4.272 -34.782 1.00 92.94 101 LEU A N 1
ATOM 784 C CA . LEU A 1 101 ? 35.901 -4.815 -36.009 1.00 92.94 101 LEU A CA 1
ATOM 785 C C . LEU A 1 101 ? 35.038 -3.775 -36.740 1.00 92.94 101 LEU A C 1
ATOM 787 O O . LEU A 1 101 ? 34.531 -2.826 -36.137 1.00 92.94 101 LEU A O 1
ATOM 791 N N . ASP A 1 102 ? 34.827 -3.986 -38.040 1.00 91.25 102 ASP A N 1
ATOM 792 C CA . ASP A 1 102 ? 33.896 -3.187 -38.844 1.00 91.25 102 ASP A CA 1
ATOM 793 C C . ASP A 1 102 ? 32.440 -3.580 -38.548 1.00 91.25 102 ASP A C 1
ATOM 795 O O . ASP A 1 102 ? 31.925 -4.609 -38.997 1.00 91.25 102 ASP A O 1
ATOM 799 N N . MET A 1 103 ? 31.765 -2.730 -37.777 1.00 86.25 103 MET A N 1
ATOM 800 C CA . MET A 1 103 ? 30.379 -2.937 -37.373 1.00 86.25 103 MET A CA 1
ATOM 801 C C . MET A 1 103 ? 29.429 -3.054 -38.565 1.00 86.25 103 MET A C 1
ATOM 803 O O . MET A 1 103 ? 28.537 -3.900 -38.543 1.00 86.25 103 MET A O 1
ATOM 807 N N . GLN A 1 104 ? 29.605 -2.237 -39.606 1.00 83.06 104 GLN A N 1
ATOM 808 C CA . GLN A 1 104 ? 28.698 -2.233 -40.757 1.00 83.06 104 GLN A CA 1
ATOM 809 C C . GLN A 1 104 ? 28.790 -3.550 -41.527 1.00 83.06 104 GLN A C 1
ATOM 811 O O . GLN A 1 104 ? 27.778 -4.072 -41.993 1.00 83.06 104 GLN A O 1
ATOM 816 N N . LYS A 1 105 ? 29.996 -4.117 -41.602 1.00 90.06 105 LYS A N 1
ATOM 817 C CA . LYS A 1 105 ? 30.253 -5.379 -42.294 1.00 90.06 105 LYS A CA 1
ATOM 818 C C . LYS A 1 105 ? 29.687 -6.594 -41.556 1.00 90.06 105 LYS A C 1
ATOM 820 O O . LYS A 1 105 ? 29.086 -7.462 -42.193 1.00 90.06 105 LYS A O 1
ATOM 825 N N . TYR A 1 106 ? 29.886 -6.682 -40.239 1.00 93.06 106 TYR A N 1
ATOM 826 C CA . TYR A 1 106 ? 29.626 -7.916 -39.480 1.00 93.06 106 TYR A CA 1
ATOM 827 C C . TYR A 1 106 ? 28.324 -7.911 -38.666 1.00 93.06 106 TYR A C 1
ATOM 829 O O . TYR A 1 106 ? 27.917 -8.971 -38.186 1.00 93.06 106 TYR A O 1
ATOM 837 N N . LEU A 1 107 ? 27.629 -6.776 -38.521 1.00 90.94 107 LEU A N 1
ATOM 838 C CA . LEU A 1 107 ? 26.322 -6.740 -37.853 1.00 90.94 107 LEU A CA 1
ATOM 839 C C . LEU A 1 107 ? 25.347 -7.751 -38.473 1.00 90.94 107 LEU A C 1
ATOM 841 O O . LEU A 1 107 ? 25.268 -7.912 -39.693 1.00 90.94 107 LEU A O 1
ATOM 845 N N . TRP A 1 108 ? 24.574 -8.438 -37.631 1.00 89.06 108 TRP A N 1
ATOM 846 C CA . TRP A 1 108 ? 23.519 -9.331 -38.101 1.00 89.06 108 TRP A CA 1
ATOM 847 C C . TRP A 1 108 ? 22.281 -8.541 -38.546 1.00 89.06 108 TRP A C 1
ATOM 849 O O . TRP A 1 108 ? 21.309 -8.373 -37.806 1.00 89.06 108 TRP A O 1
ATOM 859 N N . VAL A 1 109 ? 22.337 -8.036 -39.779 1.00 70.94 109 VAL A N 1
ATOM 860 C CA . VAL A 1 109 ? 21.316 -7.150 -40.351 1.00 70.94 109 VAL A CA 1
ATOM 861 C C . VAL A 1 109 ? 19.999 -7.877 -40.639 1.00 70.94 109 VAL A C 1
ATOM 863 O O . VAL A 1 109 ? 18.951 -7.286 -40.444 1.00 70.94 109 VAL A O 1
ATOM 866 N N . GLU A 1 110 ? 19.995 -9.161 -41.006 1.00 63.62 110 GLU A N 1
ATOM 867 C CA . GLU A 1 110 ? 18.754 -9.903 -41.314 1.00 63.62 110 GLU A CA 1
ATOM 868 C C . GLU A 1 110 ? 17.777 -9.979 -40.134 1.00 63.62 110 GLU A C 1
ATOM 870 O O . GLU A 1 110 ? 16.572 -9.883 -40.337 1.00 63.62 110 GLU A O 1
ATOM 875 N N . LYS A 1 111 ? 18.268 -10.066 -38.890 1.00 62.41 111 LYS A N 1
ATOM 876 C CA . LYS A 1 111 ? 17.413 -9.998 -37.692 1.00 62.41 111 LYS A CA 1
ATOM 877 C C . LYS A 1 111 ? 16.914 -8.579 -37.406 1.00 62.41 111 LYS A C 1
ATOM 879 O O . LYS A 1 111 ? 15.825 -8.417 -36.864 1.00 62.41 111 LYS A O 1
ATOM 884 N N . LEU A 1 112 ? 17.681 -7.561 -37.800 1.00 56.41 112 LEU A N 1
ATOM 885 C CA . LEU A 1 112 ? 17.266 -6.156 -37.749 1.00 56.41 112 LEU A CA 1
ATOM 886 C C . LEU A 1 112 ? 16.257 -5.832 -38.860 1.00 56.41 112 LEU A C 1
ATOM 888 O O . LEU A 1 112 ? 15.357 -5.036 -38.640 1.00 56.41 112 LEU A O 1
ATOM 892 N N . VAL A 1 113 ? 16.369 -6.474 -40.024 1.00 51.25 113 VAL A N 1
ATOM 893 C CA . VAL A 1 113 ? 15.485 -6.275 -41.174 1.00 51.25 113 VAL A CA 1
ATOM 894 C C . VAL A 1 113 ? 14.219 -7.108 -41.042 1.00 51.25 113 VAL A C 1
ATOM 896 O O . VAL A 1 113 ? 13.173 -6.550 -41.295 1.00 51.25 113 VAL A O 1
ATOM 899 N N . LEU A 1 114 ? 14.238 -8.355 -40.558 1.00 48.41 114 LEU A N 1
ATOM 900 C CA . LEU A 1 114 ? 13.017 -9.137 -40.276 1.00 48.41 114 LEU A CA 1
ATOM 901 C C . LEU A 1 114 ? 12.161 -8.521 -39.156 1.00 48.41 114 LEU A C 1
ATOM 903 O O . LEU A 1 114 ? 10.939 -8.648 -39.182 1.00 48.41 114 LEU A O 1
ATOM 907 N N . ALA A 1 115 ? 12.779 -7.786 -38.225 1.00 49.16 115 ALA A N 1
ATOM 908 C CA . ALA A 1 115 ? 12.066 -6.937 -37.270 1.00 49.16 115 ALA A CA 1
ATOM 909 C C . ALA A 1 115 ? 11.416 -5.695 -37.924 1.00 49.16 115 ALA A C 1
ATOM 911 O O . ALA A 1 115 ? 10.556 -5.071 -37.312 1.00 49.16 115 ALA A O 1
ATOM 912 N N . VAL A 1 116 ? 11.808 -5.343 -39.157 1.00 44.50 116 VAL A N 1
ATOM 913 C CA . VAL A 1 116 ? 11.397 -4.126 -39.882 1.00 44.50 116 VAL A CA 1
ATOM 914 C C . VAL A 1 116 ? 10.573 -4.433 -41.157 1.00 44.50 116 VAL A C 1
ATOM 916 O O . VAL A 1 116 ? 9.713 -3.645 -41.551 1.00 44.50 116 VAL A O 1
ATOM 919 N N . SER A 1 117 ? 10.732 -5.593 -41.798 1.00 44.69 117 SER A N 1
ATOM 920 C CA . SER A 1 117 ? 10.061 -5.960 -4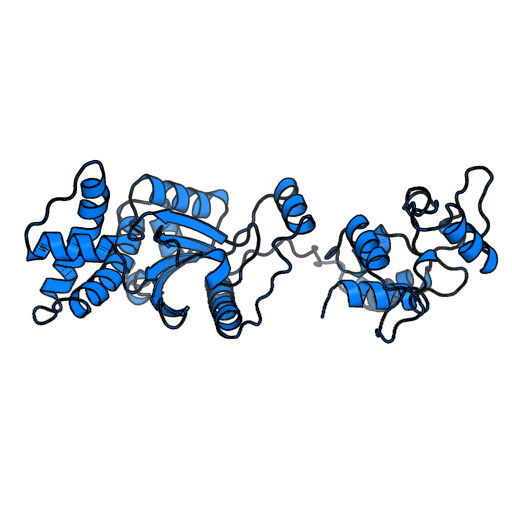3.053 1.00 44.69 117 SER A CA 1
ATOM 921 C C . SER A 1 117 ? 8.700 -6.628 -42.852 1.00 44.69 117 SER A C 1
ATOM 923 O O . SER A 1 117 ? 7.863 -6.531 -43.746 1.00 44.69 117 SER A O 1
ATOM 925 N N . LEU A 1 118 ? 8.397 -7.157 -41.659 1.00 44.56 118 LEU A N 1
ATOM 926 C CA . LEU A 1 118 ? 7.006 -7.438 -41.268 1.00 44.56 118 LEU A CA 1
ATOM 927 C C . LEU A 1 118 ? 6.218 -6.154 -40.938 1.00 44.56 118 LEU A C 1
ATOM 929 O O . LEU A 1 118 ? 4.990 -6.173 -40.927 1.00 44.56 118 LEU A O 1
ATOM 933 N N . SER A 1 119 ? 6.907 -5.031 -40.692 1.00 48.78 119 SER A N 1
ATOM 934 C CA . SER A 1 119 ? 6.275 -3.749 -40.355 1.00 48.78 119 SER A CA 1
ATOM 935 C C . SER A 1 119 ? 6.073 -2.805 -41.544 1.00 48.78 119 SER A C 1
ATOM 937 O O . SER A 1 119 ? 5.145 -2.006 -41.508 1.00 48.78 119 SER A O 1
ATOM 939 N N . LEU A 1 120 ? 6.860 -2.894 -42.623 1.00 43.41 120 LEU A N 1
ATOM 940 C CA . LEU A 1 120 ? 6.858 -1.879 -43.693 1.00 43.41 120 LEU A CA 1
ATOM 941 C C . LEU A 1 120 ? 5.640 -1.902 -44.636 1.00 43.41 120 LEU A C 1
ATOM 943 O O . LEU A 1 120 ? 5.252 -0.843 -45.122 1.00 43.41 120 LEU A O 1
ATOM 947 N N . LEU A 1 121 ? 4.984 -3.048 -44.856 1.00 42.31 121 LEU A N 1
ATOM 948 C CA . LEU A 1 121 ? 3.780 -3.108 -45.708 1.00 42.31 121 LEU A CA 1
ATOM 949 C C . LEU A 1 121 ? 2.502 -2.638 -44.992 1.00 42.31 121 LEU A C 1
ATOM 951 O O . LEU A 1 121 ? 1.526 -2.281 -45.643 1.00 42.31 121 LEU A O 1
ATOM 955 N N . VAL A 1 122 ? 2.529 -2.572 -43.659 1.00 47.81 122 VAL A N 1
ATOM 956 C CA . VAL A 1 122 ? 1.437 -2.021 -42.842 1.00 47.81 122 VAL A CA 1
ATOM 957 C C . VAL A 1 122 ? 1.706 -0.548 -42.485 1.00 47.81 122 VAL A C 1
ATOM 959 O O . VAL A 1 122 ? 0.769 0.218 -42.275 1.00 47.81 122 VAL A O 1
ATOM 962 N N . PHE A 1 123 ? 2.970 -0.102 -42.488 1.00 45.41 123 PHE A N 1
ATOM 963 C CA . PHE A 1 123 ? 3.351 1.237 -42.019 1.00 45.41 123 PHE A CA 1
ATOM 964 C C . PHE A 1 123 ? 2.925 2.384 -42.944 1.00 45.41 123 PHE A C 1
ATOM 966 O O . PHE A 1 123 ? 2.550 3.440 -42.449 1.00 45.41 123 PHE A O 1
ATOM 973 N N . SER A 1 124 ? 2.900 2.204 -44.269 1.00 43.66 124 SER A N 1
ATOM 974 C CA . SER A 1 124 ? 2.508 3.297 -45.183 1.00 43.66 124 SER A CA 1
ATOM 975 C C . SER A 1 124 ? 1.054 3.763 -45.000 1.00 43.66 124 SER A C 1
ATOM 977 O O . SER A 1 124 ? 0.722 4.860 -45.443 1.00 43.66 124 SER A O 1
ATOM 979 N N . LEU A 1 125 ? 0.198 2.966 -44.350 1.00 44.09 125 LEU A N 1
ATOM 980 C CA . LEU A 1 125 ? -1.191 3.330 -44.048 1.00 44.09 125 LEU A CA 1
ATOM 981 C C . LEU A 1 125 ? -1.424 3.678 -42.561 1.00 44.09 125 LEU A C 1
ATOM 983 O O . LEU A 1 125 ? -2.522 4.087 -42.202 1.00 44.09 125 LEU A O 1
ATOM 987 N N . LEU A 1 126 ? -0.407 3.538 -41.698 1.00 46.31 126 LEU A N 1
ATOM 988 C CA . LEU A 1 126 ? -0.509 3.675 -40.232 1.00 46.31 126 LEU A CA 1
ATOM 989 C C . LEU A 1 126 ? 0.494 4.674 -39.621 1.00 46.31 126 LEU A C 1
ATOM 991 O O . LEU A 1 126 ? 0.631 4.745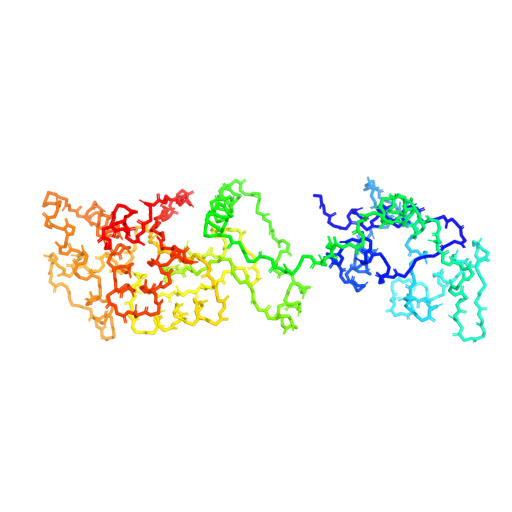 -38.401 1.00 46.31 126 LEU A O 1
ATOM 995 N N . VAL A 1 127 ? 1.152 5.514 -40.432 1.00 43.28 127 VAL A N 1
ATOM 996 C CA . VAL A 1 127 ? 2.017 6.636 -39.977 1.00 43.28 127 VAL A CA 1
ATOM 997 C C . VAL A 1 127 ? 1.177 7.836 -39.491 1.00 43.28 127 VAL A C 1
ATOM 999 O O . VAL A 1 127 ? 1.453 9.007 -39.721 1.00 43.28 127 VAL A O 1
ATOM 1002 N N . SER A 1 128 ? 0.111 7.547 -38.757 1.00 44.72 128 SER A N 1
ATOM 1003 C CA . SER A 1 128 ? -0.577 8.480 -37.874 1.00 44.72 128 SER A CA 1
ATOM 1004 C C . SER A 1 128 ? -0.994 7.668 -36.651 1.00 44.72 128 SER A C 1
ATOM 1006 O O . SER A 1 128 ? -1.882 6.833 -36.751 1.00 44.72 128 SER A O 1
ATOM 1008 N N . LEU A 1 129 ? -0.330 7.918 -35.516 1.00 44.25 129 LEU A N 1
ATOM 1009 C CA . LEU A 1 129 ? -0.468 7.243 -34.213 1.00 44.25 129 LEU A CA 1
ATOM 1010 C C . LEU A 1 129 ? 0.237 5.881 -34.047 1.00 44.25 129 LEU A C 1
ATOM 1012 O O . LEU A 1 129 ? -0.417 4.860 -33.894 1.00 44.25 129 LEU A O 1
ATOM 1016 N N . VAL A 1 130 ? 1.554 5.879 -33.831 1.00 44.59 130 VAL A N 1
ATOM 1017 C CA . VAL A 1 130 ? 2.111 5.036 -32.753 1.00 44.59 130 VAL A CA 1
ATOM 1018 C C . VAL A 1 130 ? 3.166 5.852 -32.014 1.00 44.59 130 VAL A C 1
ATOM 1020 O O . VAL A 1 130 ? 4.361 5.785 -32.291 1.00 44.59 130 VAL A O 1
ATOM 1023 N N . ALA A 1 131 ? 2.707 6.674 -31.071 1.00 46.06 131 ALA A N 1
ATOM 1024 C CA . ALA A 1 131 ? 3.568 7.085 -29.975 1.00 46.06 131 ALA A CA 1
ATOM 1025 C C . ALA A 1 131 ? 4.030 5.805 -29.260 1.00 46.06 131 ALA A C 1
ATOM 1027 O O . ALA A 1 131 ? 3.196 4.942 -28.976 1.00 46.06 131 ALA A O 1
ATOM 1028 N N . LEU A 1 132 ? 5.329 5.671 -28.957 1.00 44.91 132 LEU A N 1
ATOM 1029 C CA . LEU A 1 132 ? 5.772 4.725 -27.923 1.00 44.91 132 LEU A CA 1
ATOM 1030 C C . LEU A 1 132 ? 4.824 4.922 -26.738 1.00 44.91 132 LEU A C 1
ATOM 1032 O O . LEU A 1 132 ? 4.632 6.089 -26.376 1.00 44.91 132 LEU A O 1
ATOM 1036 N N . PRO A 1 133 ? 4.184 3.879 -26.176 1.00 38.75 133 PRO A N 1
ATOM 1037 C CA . PRO A 1 133 ? 3.231 4.106 -25.109 1.00 38.75 133 PRO A CA 1
ATOM 1038 C C . PRO A 1 133 ? 4.000 4.787 -23.985 1.00 38.75 133 PRO A C 1
ATOM 1040 O O . PRO A 1 133 ? 4.849 4.187 -23.323 1.00 38.75 133 PRO A O 1
ATOM 1043 N N . ALA A 1 134 ? 3.745 6.085 -23.811 1.00 51.84 134 ALA A N 1
ATOM 1044 C CA . ALA A 1 134 ? 4.110 6.774 -22.598 1.00 51.84 134 ALA A CA 1
ATOM 1045 C C . ALA A 1 134 ? 3.554 5.903 -21.477 1.00 51.84 134 ALA A C 1
ATOM 1047 O O . ALA A 1 134 ? 2.407 5.467 -21.581 1.00 51.84 134 ALA A O 1
ATOM 1048 N N . TYR A 1 135 ? 4.382 5.586 -20.476 1.00 58.31 135 TYR A N 1
ATOM 1049 C CA . TYR A 1 135 ? 3.973 4.763 -19.339 1.00 58.31 135 TYR A CA 1
ATOM 1050 C C . TYR A 1 135 ? 2.566 5.174 -18.905 1.00 58.31 135 TYR A C 1
ATOM 1052 O O . TYR A 1 135 ? 2.370 6.276 -18.382 1.00 58.31 135 TYR A O 1
ATOM 1060 N N . SER A 1 136 ? 1.586 4.319 -19.188 1.00 70.94 136 SER A N 1
ATOM 1061 C CA . SER A 1 136 ? 0.203 4.607 -18.863 1.00 70.94 136 SER A CA 1
ATOM 1062 C C . SER A 1 136 ? 0.009 4.172 -17.429 1.00 70.94 136 SER A C 1
ATOM 1064 O O . SER A 1 136 ? 0.056 2.977 -17.124 1.00 70.94 136 SER A O 1
ATOM 1066 N N . ARG A 1 137 ? -0.169 5.143 -16.538 1.00 85.06 137 ARG A N 1
ATOM 1067 C CA . ARG A 1 137 ? -0.465 4.852 -15.143 1.00 85.06 137 ARG A CA 1
ATOM 1068 C C . ARG A 1 137 ? -1.679 3.913 -15.072 1.00 85.06 137 ARG A C 1
ATOM 1070 O O . ARG A 1 137 ? -2.662 4.175 -15.769 1.00 85.06 137 ARG A O 1
ATOM 1077 N N . PRO A 1 138 ? -1.630 2.843 -14.259 1.00 91.25 138 PRO A N 1
ATOM 1078 C CA . PRO A 1 138 ? -2.771 1.955 -14.125 1.00 91.25 138 PRO A CA 1
ATOM 1079 C C . PRO A 1 138 ? -3.990 2.707 -13.589 1.00 91.25 138 PRO A C 1
ATOM 1081 O O . PRO A 1 138 ? -3.880 3.646 -12.803 1.00 91.25 138 PRO A O 1
ATOM 1084 N N . THR A 1 139 ? -5.171 2.253 -13.985 1.00 95.25 139 THR A N 1
ATOM 1085 C CA . THR A 1 139 ? -6.421 2.600 -13.301 1.00 95.25 139 THR A CA 1
ATOM 1086 C C . THR A 1 139 ? -6.399 2.083 -11.855 1.00 95.25 139 THR A C 1
ATOM 1088 O O . THR A 1 139 ? -5.696 1.104 -11.565 1.00 95.25 139 THR A O 1
ATOM 1091 N N . PRO A 1 140 ? -7.191 2.672 -10.942 1.00 96.50 140 PRO A N 1
ATOM 1092 C CA . PRO A 1 140 ? -7.316 2.165 -9.576 1.00 96.50 140 PRO A CA 1
ATOM 1093 C C . PRO A 1 140 ? -7.668 0.666 -9.519 1.00 96.50 140 PRO A C 1
ATOM 1095 O O . PRO A 1 140 ? -7.148 -0.079 -8.689 1.00 96.50 140 PRO A O 1
ATOM 1098 N N . GLU A 1 141 ? -8.504 0.185 -10.444 1.00 95.75 141 GLU A N 1
ATOM 1099 C CA . GLU A 1 141 ? -8.895 -1.221 -10.554 1.00 95.75 141 GLU A CA 1
ATOM 1100 C C . GLU A 1 141 ? -7.745 -2.116 -11.016 1.00 95.75 141 GLU A C 1
ATOM 1102 O O . GLU A 1 141 ? -7.617 -3.241 -10.530 1.00 95.75 141 GLU A O 1
ATOM 1107 N N . GLN A 1 142 ? -6.925 -1.650 -11.964 1.00 95.00 142 GLN A N 1
ATOM 1108 C CA . GLN A 1 142 ? -5.731 -2.376 -12.407 1.00 95.00 142 GLN A CA 1
ATOM 1109 C C . GLN A 1 142 ? -4.721 -2.495 -11.267 1.00 95.00 142 GLN A C 1
ATOM 1111 O O . GLN A 1 142 ? -4.268 -3.604 -10.992 1.00 95.00 142 GLN A O 1
ATOM 1116 N N . ALA A 1 143 ? -4.446 -1.396 -10.557 1.00 96.94 143 ALA A N 1
ATOM 1117 C CA . ALA A 1 143 ? -3.575 -1.411 -9.387 1.00 96.94 143 ALA A CA 1
ATOM 1118 C C . ALA A 1 143 ? -4.100 -2.387 -8.319 1.00 96.94 143 ALA A C 1
ATOM 1120 O O . ALA A 1 143 ? -3.367 -3.249 -7.843 1.00 96.94 143 ALA A O 1
ATOM 1121 N N . LEU A 1 144 ? -5.400 -2.349 -8.005 1.00 98.12 144 LEU A N 1
ATOM 1122 C CA . LEU A 1 144 ? -5.991 -3.247 -7.010 1.00 98.12 144 LEU A CA 1
ATOM 1123 C C . LEU A 1 144 ? -5.896 -4.721 -7.429 1.00 98.12 144 LEU A C 1
ATOM 1125 O O . LEU A 1 144 ? -5.673 -5.594 -6.586 1.00 98.12 144 LEU A O 1
ATOM 1129 N N . ARG A 1 145 ? -6.082 -5.016 -8.722 1.00 97.19 145 ARG A N 1
ATOM 1130 C CA . ARG A 1 145 ? -5.900 -6.370 -9.260 1.00 97.19 145 ARG A CA 1
ATOM 1131 C C . ARG A 1 145 ? -4.454 -6.840 -9.146 1.00 97.19 145 ARG A C 1
ATOM 1133 O O . ARG A 1 145 ? -4.260 -8.017 -8.839 1.00 97.19 145 ARG A O 1
ATOM 1140 N N . GLU A 1 146 ? -3.478 -5.958 -9.345 1.00 94.06 146 GLU A N 1
ATOM 1141 C CA . GLU A 1 146 ? -2.064 -6.302 -9.178 1.00 94.06 146 GLU A CA 1
ATOM 1142 C C . GLU A 1 146 ? -1.758 -6.671 -7.725 1.00 94.06 146 GLU A C 1
ATOM 1144 O O . GLU A 1 146 ? -1.298 -7.781 -7.473 1.00 94.06 146 GLU A O 1
ATOM 1149 N N . LEU A 1 147 ? -2.149 -5.839 -6.750 1.00 96.94 147 LEU A N 1
ATOM 1150 C CA . LEU A 1 147 ? -1.934 -6.147 -5.329 1.00 96.94 147 LEU A CA 1
ATOM 1151 C C . LEU A 1 147 ? -2.635 -7.452 -4.905 1.00 96.94 147 LEU A C 1
ATOM 1153 O O . LEU A 1 147 ? -2.060 -8.276 -4.191 1.00 96.94 147 LEU A O 1
ATOM 1157 N N . LYS A 1 148 ? -3.865 -7.697 -5.378 1.00 97.94 148 LYS A N 1
ATOM 1158 C CA . LYS A 1 148 ? -4.573 -8.972 -5.146 1.00 97.94 148 LYS A CA 1
ATOM 1159 C C . LYS A 1 148 ? -3.815 -10.167 -5.723 1.00 97.94 148 LYS A C 1
ATOM 1161 O O . LYS A 1 148 ? -3.764 -11.223 -5.094 1.00 97.94 148 LYS A O 1
ATOM 1166 N N . SER A 1 149 ? -3.260 -10.020 -6.922 1.00 95.56 149 SER A N 1
ATOM 1167 C CA . SER A 1 149 ? -2.496 -11.077 -7.589 1.00 95.56 149 SER A CA 1
ATOM 1168 C C . SER A 1 149 ? -1.171 -11.329 -6.876 1.00 95.56 149 SER A C 1
ATOM 1170 O O . SER A 1 149 ? -0.804 -12.481 -6.664 1.00 95.56 149 SER A O 1
ATOM 1172 N N . GLY A 1 150 ? -0.513 -10.272 -6.413 1.00 94.62 150 GLY A N 1
ATOM 1173 C CA . GLY A 1 150 ? 0.703 -10.354 -5.623 1.00 94.62 150 GLY A CA 1
ATOM 1174 C C . GLY A 1 150 ? 0.522 -11.058 -4.278 1.00 94.62 150 GLY A C 1
ATOM 1175 O O . GLY A 1 150 ? 1.279 -11.975 -3.970 1.00 94.62 150 GLY A O 1
ATOM 1176 N N . ASN A 1 151 ? -0.547 -10.770 -3.522 1.00 97.12 151 ASN A N 1
ATOM 1177 C CA . ASN A 1 151 ? -0.826 -11.533 -2.296 1.00 97.12 151 ASN A CA 1
ATOM 1178 C C . ASN A 1 151 ? -1.100 -13.021 -2.585 1.00 97.12 151 ASN A C 1
ATOM 1180 O O . ASN A 1 151 ? -0.645 -13.883 -1.838 1.00 97.12 151 ASN A O 1
ATOM 1184 N N . LYS A 1 152 ? -1.758 -13.356 -3.705 1.00 96.12 152 LYS A N 1
ATOM 1185 C CA . LYS A 1 152 ? -1.904 -14.762 -4.129 1.00 96.12 152 LYS A CA 1
ATOM 1186 C C . LYS A 1 152 ? -0.551 -15.422 -4.421 1.00 96.12 152 LYS A C 1
ATOM 1188 O O . LYS A 1 152 ? -0.347 -16.569 -4.024 1.00 96.12 152 LYS A O 1
ATOM 1193 N N . ARG A 1 153 ? 0.375 -14.718 -5.085 1.00 94.62 153 ARG A N 1
ATOM 1194 C CA . ARG A 1 153 ? 1.742 -15.211 -5.333 1.00 94.62 153 ARG A CA 1
ATOM 1195 C C . ARG A 1 153 ? 2.481 -15.454 -4.019 1.00 94.62 153 ARG A C 1
ATOM 1197 O O . ARG A 1 153 ? 2.969 -16.569 -3.825 1.00 94.62 153 ARG A O 1
ATOM 1204 N N . TYR A 1 154 ? 2.446 -14.483 -3.103 1.00 93.75 154 TYR A N 1
ATOM 1205 C CA . TYR A 1 154 ? 2.998 -14.584 -1.748 1.00 93.75 154 TYR A CA 1
ATOM 1206 C C . TYR A 1 154 ? 2.482 -15.824 -1.001 1.00 93.75 154 TYR A C 1
ATOM 1208 O O . TYR A 1 154 ? 3.280 -16.637 -0.543 1.00 93.75 154 TYR A O 1
ATOM 1216 N N . LEU A 1 155 ? 1.161 -16.033 -0.961 1.00 95.06 155 LEU A N 1
ATOM 1217 C CA . LEU A 1 155 ? 0.547 -17.195 -0.303 1.00 95.06 155 LEU A CA 1
ATOM 1218 C C . LEU A 1 155 ? 0.969 -18.535 -0.919 1.00 95.06 155 LEU A C 1
ATOM 1220 O O . LEU A 1 155 ? 1.093 -19.532 -0.215 1.00 95.06 155 LEU A O 1
ATOM 1224 N N . SER A 1 156 ? 1.183 -18.568 -2.235 1.00 94.31 156 SER A N 1
ATOM 1225 C CA . SER A 1 156 ? 1.595 -19.783 -2.947 1.00 94.31 156 SER A CA 1
ATOM 1226 C C . SER A 1 156 ? 3.101 -20.072 -2.891 1.00 94.31 156 SER A C 1
ATOM 1228 O O . SER A 1 156 ? 3.530 -21.102 -3.410 1.00 94.31 156 SER A O 1
ATOM 1230 N N . GLY A 1 157 ? 3.910 -19.159 -2.337 1.00 88.12 157 GLY A N 1
ATOM 1231 C CA . GLY A 1 157 ? 5.375 -19.240 -2.361 1.00 88.12 157 GLY A CA 1
ATOM 1232 C C . GLY A 1 157 ? 6.005 -19.035 -3.748 1.00 88.12 157 GLY A C 1
ATOM 1233 O O . GLY A 1 157 ? 7.185 -19.317 -3.930 1.00 88.12 157 GLY A O 1
ATOM 1234 N N . LYS A 1 158 ? 5.235 -18.565 -4.740 1.00 85.88 158 LYS A N 1
ATOM 1235 C CA . LYS A 1 158 ? 5.683 -18.312 -6.126 1.00 85.88 158 LYS A CA 1
ATOM 1236 C C . LYS A 1 158 ? 5.887 -16.815 -6.372 1.00 85.88 158 LYS A C 1
ATOM 1238 O O . LYS A 1 158 ? 5.309 -16.246 -7.298 1.00 85.88 158 LYS A O 1
ATOM 1243 N N . THR A 1 159 ? 6.647 -16.186 -5.487 1.00 79.06 159 THR A N 1
ATOM 1244 C CA . THR A 1 159 ? 6.962 -14.752 -5.483 1.00 79.06 159 THR A CA 1
ATOM 1245 C C . THR A 1 159 ? 7.853 -14.352 -6.658 1.00 79.06 159 THR A C 1
ATOM 1247 O O . THR A 1 159 ? 8.706 -15.118 -7.117 1.00 79.06 159 THR A O 1
ATOM 1250 N N . ASN A 1 160 ? 7.665 -13.131 -7.153 1.00 67.94 160 ASN A N 1
ATOM 1251 C CA . ASN A 1 160 ? 8.419 -12.572 -8.268 1.00 67.94 160 ASN A CA 1
ATOM 1252 C C . ASN A 1 160 ? 9.588 -11.715 -7.745 1.00 67.94 160 ASN A C 1
ATOM 1254 O O . ASN A 1 160 ? 9.559 -10.491 -7.788 1.00 67.94 160 ASN A O 1
ATOM 1258 N N . HIS A 1 161 ? 10.641 -12.363 -7.236 1.00 58.81 161 HIS A N 1
ATOM 1259 C CA . HIS A 1 161 ? 11.771 -11.698 -6.562 1.00 58.81 161 HIS A CA 1
ATOM 1260 C C . HIS A 1 161 ? 12.710 -10.869 -7.464 1.00 58.81 161 HIS A C 1
ATOM 1262 O O . HIS A 1 161 ? 13.712 -10.349 -6.978 1.00 58.81 161 HIS A O 1
ATOM 1268 N N . PHE A 1 162 ? 12.444 -10.745 -8.767 1.00 56.88 162 PHE A N 1
ATOM 1269 C CA . PHE A 1 162 ? 13.399 -10.133 -9.702 1.00 56.88 162 PHE A CA 1
ATOM 1270 C C . PHE A 1 162 ? 13.479 -8.602 -9.598 1.00 56.88 162 PHE A C 1
ATOM 1272 O O . PHE A 1 162 ? 14.468 -8.016 -10.014 1.00 56.88 162 PHE A O 1
ATOM 1279 N N . GLU A 1 163 ? 12.494 -7.934 -8.995 1.00 69.06 163 GLU A N 1
ATOM 1280 C CA . GLU A 1 163 ? 12.427 -6.464 -8.985 1.00 69.06 163 GLU A CA 1
ATOM 1281 C C . GLU A 1 163 ? 13.047 -5.808 -7.740 1.00 69.06 163 GLU A C 1
ATOM 1283 O O . GLU A 1 163 ? 12.708 -4.684 -7.376 1.00 69.06 163 GLU A O 1
ATOM 1288 N N . VAL A 1 164 ? 13.971 -6.491 -7.064 1.00 79.06 164 VAL A N 1
ATOM 1289 C CA . VAL A 1 164 ? 14.754 -5.913 -5.951 1.00 79.06 164 VAL A CA 1
ATOM 1290 C C . VAL A 1 164 ? 16.262 -5.950 -6.197 1.00 79.06 164 VAL A C 1
ATOM 1292 O O . VAL A 1 164 ? 17.054 -5.705 -5.289 1.00 79.06 164 VAL A O 1
ATOM 1295 N N . ASP A 1 165 ? 16.668 -6.259 -7.427 1.00 78.00 165 ASP A N 1
ATOM 1296 C CA . ASP A 1 165 ? 18.070 -6.372 -7.805 1.00 78.00 165 ASP A CA 1
ATOM 1297 C C . ASP A 1 165 ? 18.759 -5.008 -8.032 1.00 78.00 165 ASP A C 1
ATOM 1299 O O . ASP A 1 165 ? 18.174 -3.921 -7.930 1.00 78.00 165 ASP A O 1
ATOM 1303 N N . SER A 1 166 ? 20.060 -5.065 -8.328 1.00 77.88 166 SER A N 1
ATOM 1304 C CA . SER A 1 166 ? 20.871 -3.880 -8.606 1.00 77.88 166 SER A CA 1
ATOM 1305 C C . SER A 1 166 ? 20.389 -3.096 -9.829 1.00 77.88 166 SER A C 1
ATOM 1307 O O . SER A 1 166 ? 20.509 -1.870 -9.817 1.00 77.88 166 SER A O 1
ATOM 1309 N N . VAL A 1 167 ? 19.820 -3.768 -10.840 1.00 75.31 167 VAL A N 1
ATOM 1310 C CA . VAL A 1 167 ? 19.294 -3.127 -12.053 1.00 75.31 167 VAL A CA 1
ATOM 1311 C C . VAL A 1 167 ? 18.078 -2.294 -11.701 1.00 75.31 167 VAL A C 1
ATOM 1313 O O . VAL A 1 167 ? 18.025 -1.113 -12.048 1.00 75.31 167 VAL A O 1
ATOM 1316 N N . ARG A 1 168 ? 17.107 -2.871 -10.982 1.00 77.81 168 ARG A N 1
ATOM 1317 C CA . ARG A 1 168 ? 15.910 -2.133 -10.576 1.00 77.81 168 ARG A CA 1
ATOM 1318 C C . ARG A 1 168 ? 16.297 -0.935 -9.717 1.00 77.81 168 ARG A C 1
ATOM 1320 O O . ARG A 1 168 ? 15.823 0.167 -9.987 1.00 77.81 168 ARG A O 1
ATOM 1327 N N . ARG A 1 169 ? 17.210 -1.116 -8.757 1.00 86.12 169 ARG A N 1
ATOM 1328 C CA . ARG A 1 169 ? 17.726 -0.024 -7.919 1.00 86.12 169 ARG A CA 1
ATOM 1329 C C . ARG A 1 169 ? 18.291 1.126 -8.759 1.00 86.12 169 ARG A C 1
ATOM 1331 O O . ARG A 1 169 ? 17.884 2.269 -8.561 1.00 86.12 169 ARG A O 1
ATOM 1338 N N . GLU A 1 170 ? 19.175 0.842 -9.713 1.00 79.38 170 GLU A N 1
ATOM 1339 C CA . GLU A 1 170 ? 19.755 1.864 -10.598 1.00 79.38 170 GLU A CA 1
ATOM 1340 C C . GLU A 1 170 ? 18.685 2.545 -11.466 1.00 79.38 170 GLU A C 1
ATOM 1342 O O . GLU A 1 170 ? 18.622 3.772 -11.539 1.00 79.38 170 GLU A O 1
ATOM 1347 N N . MET A 1 171 ? 17.767 1.765 -12.040 1.00 75.00 171 MET A N 1
ATOM 1348 C CA . MET A 1 171 ? 16.675 2.291 -12.858 1.00 75.00 171 MET A CA 1
ATOM 1349 C C . MET A 1 171 ? 15.754 3.232 -12.080 1.00 75.00 171 MET A C 1
ATOM 1351 O O . MET A 1 171 ? 15.328 4.247 -12.634 1.00 75.00 171 MET A O 1
ATOM 1355 N N . THR A 1 172 ? 15.456 2.925 -10.815 1.00 83.44 172 THR A N 1
ATOM 1356 C CA . THR A 1 172 ? 14.643 3.796 -9.948 1.00 83.44 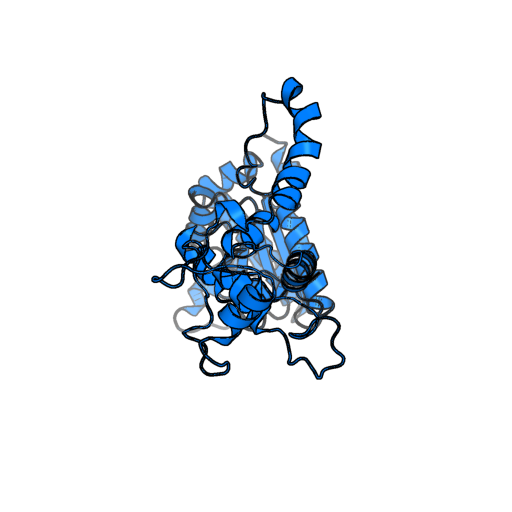172 THR A CA 1
ATOM 1357 C C . THR A 1 172 ? 15.377 5.066 -9.526 1.00 83.44 172 THR A C 1
ATOM 1359 O O . THR A 1 172 ? 14.741 6.104 -9.363 1.00 83.44 172 THR A O 1
ATOM 1362 N N . ALA A 1 173 ? 16.709 5.022 -9.414 1.00 78.25 173 ALA A N 1
ATOM 1363 C CA . ALA A 1 173 ? 17.515 6.207 -9.129 1.00 78.25 173 ALA A CA 1
ATOM 1364 C C . ALA A 1 173 ? 17.555 7.177 -10.322 1.00 78.25 173 ALA A C 1
ATOM 1366 O O . ALA A 1 173 ? 17.484 8.386 -10.129 1.00 78.25 173 ALA A O 1
ATOM 1367 N N . ILE A 1 174 ? 17.629 6.654 -11.552 1.00 80.19 174 ILE A N 1
ATOM 1368 C CA . ILE A 1 174 ? 17.713 7.468 -12.777 1.00 80.19 174 ILE A CA 1
ATOM 1369 C C . ILE A 1 174 ? 16.338 7.999 -13.202 1.00 80.19 174 ILE A C 1
ATOM 1371 O O . ILE A 1 174 ? 16.201 9.167 -13.551 1.00 80.19 174 ILE A O 1
ATOM 1375 N N . ASN A 1 175 ? 15.314 7.141 -13.201 1.00 79.75 175 ASN A N 1
ATOM 1376 C CA . ASN A 1 175 ? 14.011 7.456 -13.802 1.00 79.75 175 ASN A CA 1
ATOM 1377 C C . ASN A 1 175 ? 12.947 7.870 -12.777 1.00 79.75 175 ASN A C 1
ATOM 1379 O O . ASN A 1 175 ? 11.795 8.118 -13.146 1.00 79.75 175 ASN A O 1
ATOM 1383 N N . GLY A 1 176 ? 13.316 7.906 -11.496 1.00 82.44 176 GLY A N 1
ATOM 1384 C CA . GLY A 1 176 ? 12.394 8.121 -10.393 1.00 82.44 176 GLY A CA 1
ATOM 1385 C C . GLY A 1 176 ? 11.469 6.928 -10.137 1.00 82.44 176 GLY A C 1
ATOM 1386 O O . GLY A 1 176 ? 11.627 5.829 -10.676 1.00 82.44 176 GLY A O 1
ATOM 1387 N N . GLN A 1 177 ? 10.481 7.164 -9.278 1.00 86.50 177 GLN A N 1
ATOM 1388 C CA . GLN A 1 177 ? 9.520 6.162 -8.824 1.00 86.50 177 GLN A CA 1
ATOM 1389 C C . GLN A 1 177 ? 8.165 6.322 -9.517 1.00 86.50 177 GLN A C 1
ATOM 1391 O O . GLN A 1 177 ? 7.730 7.440 -9.799 1.00 86.50 177 GLN A O 1
ATOM 1396 N N . LYS A 1 178 ? 7.486 5.200 -9.779 1.00 89.25 178 LYS A N 1
ATOM 1397 C CA . LYS A 1 178 ? 6.151 5.176 -10.399 1.00 89.25 178 LYS A CA 1
ATOM 1398 C C . LYS A 1 178 ? 5.217 4.177 -9.702 1.00 89.25 178 LYS A C 1
ATOM 1400 O O . LYS A 1 178 ? 4.649 3.324 -10.382 1.00 89.25 178 LYS A O 1
ATOM 1405 N N . PRO A 1 179 ? 5.050 4.284 -8.374 1.00 95.31 179 PRO A N 1
ATOM 1406 C CA . PRO A 1 179 ? 4.291 3.311 -7.606 1.00 95.31 179 PRO A CA 1
ATOM 1407 C C . PRO A 1 179 ? 2.834 3.217 -8.070 1.00 95.31 179 PRO A C 1
ATOM 1409 O O . PRO A 1 179 ? 2.203 4.215 -8.430 1.00 95.31 179 PRO A O 1
ATOM 1412 N N . VAL A 1 180 ? 2.298 1.999 -8.045 1.00 95.44 180 VAL A N 1
ATOM 1413 C CA . VAL A 1 180 ? 0.928 1.692 -8.476 1.00 95.44 180 VAL A CA 1
ATOM 1414 C C . VAL A 1 180 ? -0.094 1.910 -7.363 1.00 95.44 180 VAL A C 1
ATOM 1416 O O . VAL A 1 180 ? -1.271 2.123 -7.647 1.00 95.44 180 VAL A O 1
ATOM 1419 N N . ALA A 1 181 ? 0.345 1.891 -6.101 1.00 98.56 181 ALA A N 1
ATOM 1420 C CA . ALA A 1 181 ? -0.506 2.127 -4.942 1.00 98.56 181 ALA A CA 1
ATOM 1421 C C . ALA A 1 181 ? 0.255 2.772 -3.778 1.00 98.56 181 ALA A C 1
ATOM 1423 O O . ALA A 1 181 ? 1.449 2.539 -3.577 1.00 98.56 181 ALA A O 1
ATOM 1424 N N . ILE A 1 182 ? -0.473 3.559 -2.989 1.00 98.88 182 ILE A N 1
ATOM 1425 C CA . ILE A 1 182 ? -0.093 3.959 -1.640 1.00 98.88 182 ILE A CA 1
ATOM 1426 C C . ILE A 1 182 ? -0.630 2.898 -0.685 1.00 98.88 182 ILE A C 1
ATOM 1428 O O . ILE A 1 182 ? -1.779 2.477 -0.817 1.00 98.88 182 ILE A O 1
ATOM 1432 N N . VAL A 1 183 ? 0.160 2.487 0.301 1.00 98.88 183 VAL A N 1
ATOM 1433 C CA . VAL A 1 183 ? -0.322 1.610 1.374 1.00 98.88 183 VAL A CA 1
ATOM 1434 C C . VAL A 1 183 ? -0.067 2.272 2.718 1.00 98.88 183 VAL A C 1
ATOM 1436 O O . VAL A 1 183 ? 1.084 2.426 3.122 1.00 98.88 183 VAL A O 1
ATOM 1439 N N . LEU A 1 184 ? -1.147 2.623 3.419 1.00 98.94 184 LEU A N 1
ATOM 1440 C CA . LEU A 1 184 ? -1.104 2.955 4.838 1.00 98.94 184 LEU A CA 1
ATOM 1441 C C . LEU A 1 184 ? -1.210 1.654 5.637 1.00 98.94 184 LEU A C 1
ATOM 1443 O O . LEU A 1 184 ? -2.270 1.028 5.677 1.00 98.94 184 LEU A O 1
ATOM 1447 N N . GLY A 1 185 ? -0.105 1.235 6.245 1.00 98.62 185 GLY A N 1
ATOM 1448 C CA . GLY A 1 185 ? -0.000 -0.018 6.987 1.00 98.62 185 GLY A CA 1
ATOM 1449 C C . GLY A 1 185 ? 0.482 0.164 8.422 1.00 98.62 185 GLY A C 1
ATOM 1450 O O . GLY A 1 185 ? 0.910 1.239 8.842 1.00 98.62 185 GLY A O 1
ATOM 1451 N N . CYS A 1 186 ? 0.435 -0.920 9.193 1.00 98.62 186 CYS A N 1
ATOM 1452 C CA . CYS A 1 186 ? 0.963 -0.925 10.551 1.00 98.62 186 CYS A CA 1
ATOM 1453 C C . CYS A 1 186 ? 2.500 -1.043 10.557 1.00 98.62 186 CYS A C 1
ATOM 1455 O O . CYS A 1 186 ? 3.088 -1.749 9.731 1.00 98.62 186 CYS A O 1
ATOM 1457 N N . SER A 1 187 ? 3.166 -0.429 11.538 1.00 98.38 187 SER A N 1
ATOM 1458 C CA . SER A 1 187 ? 4.600 -0.649 11.815 1.00 98.38 187 SER A CA 1
ATOM 1459 C C . SER A 1 187 ? 4.935 -2.070 12.297 1.00 98.38 187 SER A C 1
ATOM 1461 O O . SER A 1 187 ? 6.108 -2.387 12.463 1.00 98.38 187 SER A O 1
ATOM 1463 N N . ASP A 1 188 ? 3.937 -2.936 12.504 1.00 98.44 188 ASP A N 1
ATOM 1464 C CA . ASP A 1 188 ? 4.122 -4.336 12.899 1.00 98.44 188 ASP A CA 1
ATOM 1465 C C . ASP A 1 188 ? 5.103 -5.061 11.963 1.00 98.44 188 ASP A C 1
ATOM 1467 O O . ASP A 1 188 ? 4.873 -5.168 10.756 1.00 98.44 188 ASP A O 1
ATOM 1471 N N . SER A 1 189 ? 6.214 -5.559 12.508 1.00 97.00 189 SER A N 1
ATOM 1472 C CA . SER A 1 189 ? 7.300 -6.178 11.736 1.00 97.00 189 SER A CA 1
ATOM 1473 C C . SER A 1 189 ? 6.876 -7.445 10.990 1.00 97.00 189 SER A C 1
ATOM 1475 O O . SER A 1 189 ? 7.538 -7.839 10.034 1.00 97.00 189 SER A O 1
ATOM 1477 N N . ARG A 1 190 ? 5.744 -8.053 11.366 1.00 97.69 190 ARG A N 1
ATOM 1478 C CA . ARG A 1 190 ? 5.165 -9.232 10.706 1.00 97.69 190 ARG A CA 1
ATOM 1479 C C . ARG A 1 190 ? 4.332 -8.867 9.478 1.00 97.69 190 ARG A C 1
ATOM 1481 O O . ARG A 1 190 ? 3.809 -9.769 8.823 1.00 97.69 190 ARG A O 1
ATOM 1488 N N . VAL A 1 191 ? 4.183 -7.574 9.169 1.00 96.81 191 VAL A N 1
ATOM 1489 C CA . VAL A 1 191 ? 3.449 -7.048 8.005 1.00 96.81 191 VAL A CA 1
ATOM 1490 C C . VAL A 1 191 ? 4.382 -6.231 7.090 1.00 96.81 191 VAL A C 1
ATOM 1492 O O . VAL A 1 191 ? 4.206 -5.021 6.938 1.00 96.81 191 VAL A O 1
ATOM 1495 N N . PRO A 1 192 ? 5.405 -6.856 6.478 1.00 95.44 192 PRO A N 1
ATOM 1496 C CA . PRO A 1 192 ? 6.210 -6.206 5.448 1.00 95.44 192 PRO A CA 1
ATOM 1497 C C . PRO A 1 192 ? 5.387 -6.028 4.165 1.00 95.44 192 PRO A C 1
ATOM 1499 O O . PRO A 1 192 ? 5.131 -6.992 3.445 1.00 95.44 192 PRO A O 1
ATOM 1502 N N . VAL A 1 193 ? 4.938 -4.800 3.906 1.00 96.81 193 VAL A N 1
ATOM 1503 C CA . VAL A 1 193 ? 3.913 -4.478 2.901 1.00 96.81 193 VAL A CA 1
ATOM 1504 C C . VAL A 1 193 ? 4.306 -4.928 1.491 1.00 96.81 193 VAL A C 1
ATOM 1506 O O . VAL A 1 193 ? 3.512 -5.564 0.802 1.00 96.81 193 VAL A O 1
ATOM 1509 N N . GLU A 1 194 ? 5.535 -4.645 1.082 1.00 95.38 194 GLU A N 1
ATOM 1510 C CA . GLU A 1 194 ? 6.075 -4.990 -0.231 1.00 95.38 194 GLU A CA 1
ATOM 1511 C C . GLU A 1 194 ? 6.106 -6.509 -0.426 1.00 95.38 194 GLU A C 1
ATOM 1513 O O . GLU A 1 194 ? 5.706 -7.009 -1.471 1.00 95.38 194 GLU A O 1
ATOM 1518 N N . MET A 1 195 ? 6.481 -7.263 0.613 1.00 94.12 195 MET A N 1
ATOM 1519 C CA . MET A 1 195 ? 6.531 -8.726 0.549 1.00 94.12 195 MET A CA 1
ATOM 1520 C C . MET A 1 195 ? 5.135 -9.353 0.508 1.00 94.12 195 MET A C 1
ATOM 1522 O O . MET A 1 195 ? 4.897 -10.257 -0.287 1.00 94.12 195 MET A O 1
ATOM 1526 N N . VAL A 1 196 ? 4.197 -8.896 1.348 1.00 96.06 196 VAL A N 1
ATOM 1527 C CA . VAL A 1 196 ? 2.853 -9.508 1.427 1.00 96.06 196 VAL A CA 1
ATOM 1528 C C . VAL A 1 196 ? 2.004 -9.237 0.185 1.00 96.06 196 VAL A C 1
ATOM 1530 O O . VAL A 1 196 ? 1.034 -9.960 -0.053 1.00 96.06 196 VAL A O 1
ATOM 1533 N N . PHE A 1 197 ? 2.365 -8.219 -0.600 1.00 96.44 197 PHE A N 1
ATOM 1534 C CA . PHE A 1 197 ? 1.812 -7.943 -1.925 1.00 96.44 197 PHE A CA 1
ATOM 1535 C C . PHE A 1 197 ? 2.743 -8.362 -3.072 1.00 96.44 197 PHE A C 1
ATOM 1537 O O . PHE A 1 197 ? 2.407 -8.089 -4.219 1.00 96.44 197 PHE A O 1
ATOM 1544 N N . ASP A 1 198 ? 3.871 -9.023 -2.79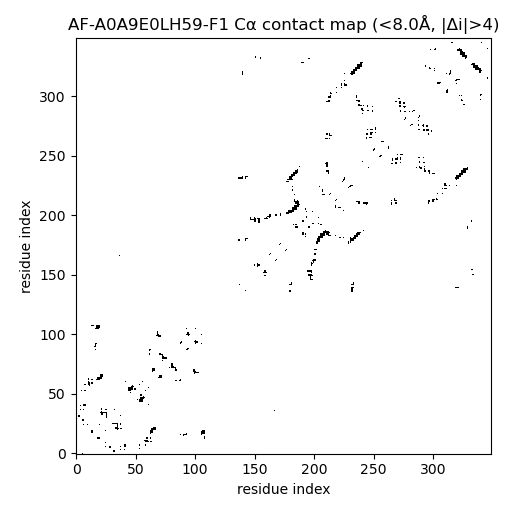7 1.00 93.81 198 ASP A N 1
ATOM 1545 C CA . ASP A 1 198 ? 4.854 -9.460 -3.800 1.00 93.81 198 ASP A CA 1
ATOM 1546 C C . ASP A 1 198 ? 5.196 -8.361 -4.827 1.00 93.81 198 ASP A C 1
ATOM 1548 O O . ASP A 1 198 ? 4.976 -8.522 -6.030 1.00 93.81 198 ASP A O 1
ATOM 1552 N N . GLN A 1 199 ? 5.642 -7.210 -4.314 1.00 91.94 199 GLN A N 1
ATOM 1553 C CA . GLN A 1 199 ? 6.005 -6.011 -5.073 1.00 91.94 199 GLN A CA 1
ATOM 1554 C C . GLN A 1 199 ? 7.504 -5.702 -4.954 1.00 91.94 199 GLN A C 1
ATOM 1556 O O . GLN A 1 199 ? 8.132 -5.983 -3.930 1.00 91.94 199 GLN A O 1
ATOM 1561 N N . GLY A 1 200 ? 8.064 -5.101 -6.006 1.00 89.50 200 GLY A N 1
ATOM 1562 C CA . GLY A 1 200 ? 9.471 -4.715 -6.096 1.00 89.50 200 GLY A CA 1
ATOM 1563 C C . GLY A 1 200 ? 9.792 -3.301 -5.606 1.00 89.50 200 GLY A C 1
ATOM 1564 O O . GLY A 1 200 ? 8.962 -2.584 -5.039 1.00 89.50 200 GLY A O 1
ATOM 1565 N N . LEU A 1 201 ? 11.032 -2.872 -5.859 1.00 88.81 201 LEU A N 1
ATOM 1566 C CA . LEU A 1 201 ? 11.479 -1.508 -5.576 1.00 88.81 201 LEU A CA 1
ATOM 1567 C C . LEU A 1 201 ? 10.687 -0.489 -6.405 1.00 88.81 201 LEU A C 1
ATOM 1569 O O . LEU A 1 201 ? 10.552 -0.632 -7.619 1.00 88.81 201 LEU A O 1
ATOM 1573 N N . ALA A 1 202 ? 10.242 0.581 -5.738 1.00 90.44 202 ALA A N 1
ATOM 1574 C CA . ALA A 1 202 ? 9.481 1.698 -6.308 1.00 90.44 202 ALA A CA 1
ATOM 1575 C C . ALA A 1 202 ? 8.092 1.354 -6.890 1.00 90.44 202 ALA A C 1
ATOM 1577 O O . ALA A 1 202 ? 7.511 2.190 -7.586 1.00 90.44 202 ALA A O 1
ATOM 1578 N N . GLU A 1 203 ? 7.549 0.175 -6.569 1.00 91.44 203 GLU A N 1
ATOM 1579 C CA . GLU A 1 203 ? 6.203 -0.258 -6.978 1.00 91.44 203 GLU A CA 1
ATOM 1580 C C . GLU A 1 203 ? 5.106 0.180 -5.993 1.00 91.44 203 GLU A C 1
ATOM 1582 O O . GLU A 1 203 ? 3.969 0.435 -6.393 1.00 91.44 203 GLU A O 1
ATOM 1587 N N . LEU A 1 204 ? 5.437 0.336 -4.707 1.00 96.88 204 LEU A N 1
ATOM 1588 C CA . LEU A 1 204 ? 4.521 0.831 -3.676 1.00 96.88 204 LEU A CA 1
ATOM 1589 C C . LEU A 1 204 ? 5.069 2.089 -3.004 1.00 96.88 204 LEU A C 1
ATOM 1591 O O . LEU A 1 204 ? 6.266 2.202 -2.746 1.00 96.88 204 LEU A O 1
ATOM 1595 N N . PHE A 1 205 ? 4.171 3.012 -2.669 1.00 98.50 205 PHE A N 1
ATOM 1596 C CA . PHE A 1 205 ? 4.461 4.139 -1.789 1.00 98.50 205 PHE A CA 1
ATOM 1597 C C . PHE A 1 205 ? 3.937 3.815 -0.388 1.00 98.50 205 PHE A C 1
ATOM 1599 O O . PHE A 1 205 ? 2.731 3.816 -0.140 1.00 98.50 205 PHE A O 1
ATOM 1606 N N . VAL A 1 206 ? 4.833 3.462 0.527 1.00 98.62 206 VAL A N 1
ATOM 1607 C CA . VAL A 1 206 ? 4.454 2.843 1.802 1.00 98.62 206 VAL A CA 1
ATOM 1608 C C . VAL A 1 206 ? 4.545 3.851 2.946 1.00 98.62 206 VAL A C 1
ATOM 1610 O O . VAL A 1 206 ? 5.593 4.441 3.188 1.00 98.62 206 VAL A O 1
ATOM 1613 N N . VAL A 1 207 ? 3.446 4.005 3.685 1.00 98.75 207 VAL A N 1
ATOM 1614 C CA . VAL A 1 207 ? 3.364 4.799 4.917 1.00 98.75 207 VAL A CA 1
ATOM 1615 C C . VAL A 1 207 ? 3.056 3.841 6.062 1.00 98.75 207 VAL A C 1
ATOM 1617 O O . VAL A 1 207 ? 2.056 3.124 6.020 1.00 98.75 207 VAL A O 1
ATOM 1620 N N . ARG A 1 208 ? 3.921 3.779 7.081 1.00 98.50 208 ARG A N 1
ATOM 1621 C CA . ARG A 1 208 ? 3.762 2.840 8.202 1.00 98.50 208 ARG A CA 1
ATOM 1622 C C . ARG A 1 208 ? 3.832 3.537 9.546 1.00 98.50 208 ARG A C 1
ATOM 1624 O O . ARG A 1 208 ? 4.830 4.172 9.866 1.00 98.50 208 ARG A O 1
ATOM 1631 N N . VAL A 1 209 ? 2.799 3.319 10.349 1.00 98.50 209 VAL A N 1
ATOM 1632 C CA . VAL A 1 209 ? 2.691 3.804 11.729 1.00 98.50 209 VAL A CA 1
ATOM 1633 C C . VAL A 1 209 ? 1.975 2.752 12.576 1.00 98.50 209 VAL A C 1
ATOM 1635 O O . VAL A 1 209 ? 1.184 1.963 12.053 1.00 98.50 209 VAL A O 1
ATOM 1638 N N . ALA A 1 210 ? 2.250 2.670 13.880 1.00 98.31 210 ALA A N 1
ATOM 1639 C CA . ALA A 1 210 ? 1.581 1.688 14.730 1.00 98.31 210 ALA A CA 1
ATOM 1640 C C . ALA A 1 210 ? 0.055 1.894 14.696 1.00 98.31 210 ALA A C 1
ATOM 1642 O O . ALA A 1 210 ? -0.444 3.006 14.849 1.00 98.31 210 ALA A O 1
ATOM 1643 N N . GLY A 1 211 ? -0.681 0.808 14.448 1.00 97.75 211 GLY A N 1
ATOM 1644 C CA . GLY A 1 211 ? -2.133 0.845 14.287 1.00 97.75 211 GLY A CA 1
ATOM 1645 C C . GLY A 1 211 ? -2.625 1.485 12.991 1.00 97.75 211 GLY A C 1
ATOM 1646 O O . GLY A 1 211 ? -3.792 1.844 12.947 1.00 97.75 211 GLY A O 1
ATOM 1647 N N . ASN A 1 212 ? -1.779 1.649 11.962 1.00 98.38 212 ASN A N 1
ATOM 1648 C CA . ASN A 1 212 ? -2.158 2.164 10.635 1.00 98.38 212 ASN A CA 1
ATOM 1649 C C . ASN A 1 212 ? -3.037 3.433 10.681 1.00 98.38 212 ASN A C 1
ATOM 1651 O O . ASN A 1 212 ? -3.927 3.598 9.849 1.00 98.38 212 ASN A O 1
ATOM 1655 N N . VAL A 1 213 ? -2.810 4.287 11.685 1.00 98.62 213 VAL A N 1
ATOM 1656 C CA . VAL A 1 213 ? -3.564 5.524 11.908 1.00 98.62 213 VAL A CA 1
ATOM 1657 C C . VAL A 1 213 ? -3.238 6.549 10.828 1.00 98.62 213 VAL A C 1
ATOM 1659 O O . VAL A 1 213 ? -2.139 6.555 10.283 1.00 98.62 213 VAL A O 1
ATOM 1662 N N . CYS A 1 214 ? -4.175 7.445 10.537 1.00 98.25 214 CYS A N 1
ATOM 1663 C CA . CYS A 1 214 ? -3.937 8.561 9.628 1.00 98.25 214 CYS A CA 1
ATOM 1664 C C . CYS A 1 214 ? -3.910 9.877 10.417 1.00 98.25 214 CYS A C 1
ATOM 1666 O O . CYS A 1 214 ? -4.945 10.514 10.613 1.00 98.25 214 CYS A O 1
ATOM 1668 N N . 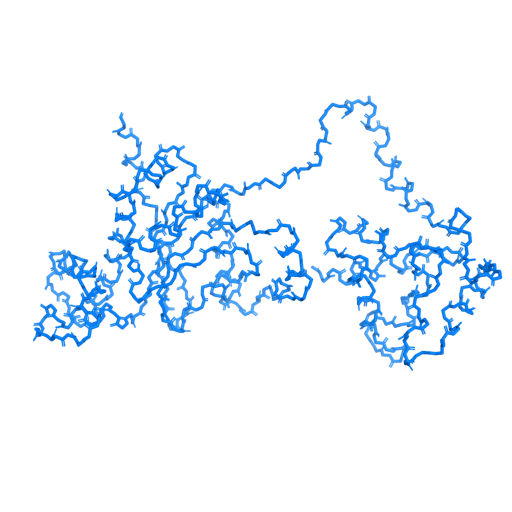ALA A 1 215 ? -2.733 10.284 10.899 1.00 96.69 215 ALA A N 1
ATOM 1669 C CA . ALA A 1 215 ? -2.527 11.612 11.470 1.00 96.69 215 ALA A CA 1
ATOM 1670 C C . ALA A 1 215 ? -1.875 12.544 10.431 1.00 96.69 215 ALA A C 1
ATOM 1672 O O . ALA A 1 215 ? -1.852 12.254 9.235 1.00 96.69 215 ALA A O 1
ATOM 1673 N N . THR A 1 216 ? -1.400 13.710 10.872 1.00 97.50 216 THR A N 1
ATOM 1674 C CA . THR A 1 216 ? -0.912 14.773 9.982 1.00 97.50 216 THR A CA 1
ATOM 1675 C C . THR A 1 216 ? 0.240 14.313 9.086 1.00 97.50 216 THR A C 1
ATOM 1677 O O . THR A 1 216 ? 0.225 14.587 7.889 1.00 97.50 216 THR A O 1
ATOM 1680 N N . SER A 1 217 ? 1.221 13.594 9.636 1.00 98.06 217 SER A N 1
ATOM 1681 C CA . SER A 1 217 ? 2.405 13.156 8.884 1.00 98.06 217 SER A CA 1
ATOM 1682 C C . SER A 1 217 ? 2.077 12.064 7.863 1.00 98.06 217 SER A C 1
ATOM 1684 O O . SER A 1 217 ? 2.586 12.085 6.738 1.00 98.06 217 SER A O 1
ATOM 1686 N N . GLU A 1 218 ? 1.203 11.121 8.225 1.00 98.69 218 GLU A N 1
ATOM 1687 C CA . GLU A 1 218 ? 0.754 10.073 7.310 1.00 98.69 218 GLU A CA 1
ATOM 1688 C C . GLU A 1 218 ? -0.079 10.671 6.178 1.00 98.69 218 GLU A C 1
ATOM 1690 O O . GLU A 1 218 ? 0.155 10.355 5.010 1.00 98.69 218 GLU A O 1
ATOM 1695 N N . LEU A 1 219 ? -0.993 11.588 6.510 1.00 98.69 219 LEU A N 1
ATOM 1696 C CA . LEU A 1 219 ? -1.828 12.274 5.532 1.00 98.69 219 LEU A CA 1
ATOM 1697 C C . LEU A 1 219 ? -0.991 13.100 4.554 1.00 98.69 219 LEU A C 1
ATOM 1699 O O . LEU A 1 219 ? -1.184 12.966 3.351 1.00 98.69 219 LEU A O 1
ATOM 1703 N N . ALA A 1 220 ? -0.011 13.869 5.035 1.00 98.50 220 ALA A N 1
ATOM 1704 C CA . ALA A 1 220 ? 0.885 14.643 4.173 1.00 98.50 220 ALA A CA 1
ATOM 1705 C C . ALA A 1 220 ? 1.665 13.750 3.187 1.00 98.50 220 ALA A C 1
ATOM 1707 O O . ALA A 1 220 ? 1.847 14.099 2.019 1.00 98.50 220 ALA A O 1
ATOM 1708 N N . SER A 1 221 ? 2.084 12.560 3.627 1.00 98.69 221 SER A N 1
ATOM 1709 C CA . SER A 1 221 ? 2.754 11.581 2.760 1.00 98.69 221 SER A CA 1
ATOM 1710 C C . SER A 1 221 ? 1.803 11.027 1.691 1.00 98.69 221 SER A C 1
ATOM 1712 O O . SER A 1 221 ? 2.175 10.904 0.523 1.00 98.69 221 SER A O 1
ATOM 1714 N N . ILE A 1 222 ? 0.554 10.736 2.067 1.00 98.88 222 ILE A N 1
ATOM 1715 C CA . ILE A 1 222 ? -0.496 10.289 1.141 1.00 98.88 222 ILE A CA 1
ATOM 1716 C C . ILE A 1 222 ? -0.823 11.387 0.120 1.00 98.88 222 ILE A C 1
ATOM 1718 O O . ILE A 1 222 ? -0.900 11.110 -1.077 1.00 98.88 222 ILE A O 1
ATOM 1722 N N . GLU A 1 223 ? -0.963 12.638 0.561 1.00 98.69 223 GLU A N 1
ATOM 1723 C CA . GLU A 1 223 ? -1.175 13.795 -0.312 1.00 98.69 223 GLU A CA 1
ATOM 1724 C C . GLU A 1 223 ? -0.038 13.957 -1.313 1.00 98.69 223 GLU A C 1
ATOM 1726 O O . GLU A 1 223 ? -0.294 14.207 -2.491 1.00 98.69 223 GLU A O 1
ATOM 1731 N N . TYR A 1 224 ? 1.210 13.763 -0.879 1.00 98.50 224 TYR A N 1
ATOM 1732 C CA . TYR A 1 224 ? 2.354 13.807 -1.778 1.00 98.50 224 TYR A CA 1
ATOM 1733 C C . TYR A 1 224 ? 2.260 12.727 -2.865 1.00 98.50 224 TYR A C 1
ATOM 1735 O O . TYR A 1 224 ? 2.391 13.019 -4.059 1.00 98.50 224 TYR A O 1
ATOM 1743 N N . GLY A 1 225 ? 1.967 11.488 -2.458 1.00 98.38 225 GLY A N 1
ATOM 1744 C CA . GLY A 1 225 ? 1.791 10.365 -3.372 1.00 98.38 225 GLY A CA 1
ATOM 1745 C C . GLY A 1 225 ? 0.651 10.584 -4.374 1.00 98.38 225 GLY A C 1
ATOM 1746 O O . GLY A 1 225 ? 0.806 10.315 -5.564 1.00 98.38 225 GLY A O 1
ATOM 1747 N N . ILE A 1 226 ? -0.477 11.140 -3.933 1.00 98.12 226 ILE A N 1
ATOM 1748 C CA . ILE A 1 226 ? -1.616 11.439 -4.811 1.00 98.12 226 ILE A CA 1
ATOM 1749 C C . ILE A 1 226 ? -1.317 12.624 -5.729 1.00 98.12 226 ILE A C 1
ATOM 1751 O O . ILE A 1 226 ? -1.608 12.567 -6.918 1.00 98.12 226 ILE A O 1
ATOM 1755 N N . LYS A 1 227 ? -0.754 13.715 -5.209 1.00 96.56 227 LYS A N 1
ATOM 1756 C CA . LYS A 1 227 ? -0.631 14.972 -5.956 1.00 96.56 227 LYS A CA 1
ATOM 1757 C C . LYS A 1 227 ? 0.567 14.990 -6.896 1.00 96.56 227 LYS A C 1
ATOM 1759 O O . LYS A 1 227 ? 0.431 15.418 -8.038 1.00 96.56 227 LYS A O 1
ATOM 1764 N N . TYR A 1 228 ? 1.728 14.542 -6.427 1.00 95.69 228 TYR A N 1
ATOM 1765 C CA . TYR A 1 228 ? 2.989 14.671 -7.165 1.00 95.69 228 TYR A CA 1
ATOM 1766 C C . TYR A 1 228 ? 3.392 13.374 -7.857 1.00 95.69 228 TYR A C 1
ATOM 1768 O O . TYR A 1 228 ? 3.879 13.406 -8.985 1.00 95.69 228 TYR A O 1
ATOM 1776 N N . LEU A 1 229 ? 3.137 12.226 -7.223 1.00 95.19 229 LEU A N 1
ATOM 1777 C CA . LEU A 1 229 ? 3.369 10.918 -7.843 1.00 95.19 229 LEU A CA 1
ATOM 1778 C C . LEU A 1 229 ? 2.133 10.389 -8.567 1.00 95.19 229 LEU A C 1
ATOM 1780 O O . LEU A 1 229 ? 2.236 9.395 -9.283 1.00 95.19 229 LEU A O 1
ATOM 1784 N N . GLY A 1 230 ? 0.983 11.055 -8.408 1.00 95.69 230 GLY A N 1
ATOM 1785 C CA . GLY A 1 230 ? -0.264 10.783 -9.111 1.00 95.69 230 GLY A CA 1
ATOM 1786 C C . GLY A 1 230 ? -0.830 9.378 -8.905 1.00 95.69 230 GLY A C 1
ATOM 1787 O O . GLY A 1 230 ? -1.494 8.870 -9.804 1.00 95.69 230 GLY A O 1
ATOM 1788 N N . ILE A 1 231 ? -0.523 8.740 -7.778 1.00 98.44 231 ILE A N 1
ATOM 1789 C CA . ILE A 1 231 ? -0.824 7.331 -7.507 1.00 98.44 231 ILE A CA 1
ATOM 1790 C C . ILE A 1 231 ? -2.348 7.111 -7.443 1.00 98.44 231 ILE A C 1
ATOM 1792 O O . ILE A 1 231 ? -3.027 7.850 -6.731 1.00 98.44 231 ILE A O 1
ATOM 1796 N N . PRO A 1 232 ? -2.904 6.108 -8.151 1.00 98.00 232 PRO A N 1
ATOM 1797 C CA . PRO A 1 232 ? -4.350 5.973 -8.365 1.00 98.00 232 PRO A CA 1
ATOM 1798 C C . PRO A 1 232 ? -5.077 5.187 -7.260 1.00 98.00 232 PRO A C 1
ATOM 1800 O O . PRO A 1 232 ? -6.303 5.097 -7.255 1.00 98.00 232 PRO A O 1
ATOM 1803 N N . LEU A 1 233 ? -4.353 4.560 -6.336 1.00 98.81 233 LEU A N 1
ATOM 1804 C CA . LEU A 1 233 ? -4.926 3.661 -5.339 1.00 98.81 233 LEU A CA 1
ATOM 1805 C C . LEU A 1 233 ? -4.294 3.899 -3.974 1.00 98.81 233 LEU A C 1
ATOM 1807 O O . LEU A 1 233 ? -3.075 3.979 -3.864 1.00 98.81 233 LEU A O 1
ATOM 1811 N N . VAL A 1 234 ? -5.123 3.940 -2.936 1.00 98.94 234 VAL A N 1
ATOM 1812 C CA . VAL A 1 234 ? -4.724 3.909 -1.530 1.00 98.94 234 VAL A CA 1
ATOM 1813 C C . VAL A 1 234 ? -5.301 2.645 -0.900 1.00 98.94 234 VAL A C 1
ATOM 1815 O O . VAL A 1 234 ? -6.514 2.441 -0.909 1.00 98.94 234 VAL A O 1
ATOM 1818 N N . ILE A 1 235 ? -4.451 1.799 -0.325 1.00 98.88 235 ILE A N 1
ATOM 1819 C CA . ILE A 1 235 ? -4.868 0.702 0.548 1.00 98.88 235 ILE A CA 1
ATOM 1820 C C . ILE A 1 235 ? -4.687 1.135 1.999 1.00 98.88 235 ILE A C 1
ATOM 1822 O O . ILE A 1 235 ? -3.591 1.524 2.397 1.00 98.88 235 ILE A O 1
ATOM 1826 N N . VAL A 1 236 ? -5.737 1.000 2.806 1.00 98.88 236 VAL A N 1
ATOM 1827 C CA . VAL A 1 236 ? -5.625 1.059 4.268 1.00 98.88 236 VAL A CA 1
ATOM 1828 C C . VAL A 1 236 ? -5.579 -0.374 4.786 1.00 98.88 236 VAL A C 1
ATOM 1830 O O . VAL A 1 236 ? -6.594 -1.073 4.776 1.00 98.88 236 VAL A O 1
ATOM 1833 N N . LEU A 1 237 ? -4.387 -0.829 5.175 1.00 98.88 237 LEU A N 1
ATOM 1834 C CA . LEU A 1 237 ? -4.116 -2.216 5.545 1.00 98.88 237 LEU A CA 1
ATOM 1835 C C . LEU A 1 237 ? -4.023 -2.375 7.066 1.00 98.88 237 LEU A C 1
ATOM 1837 O O . LEU A 1 237 ? -2.974 -2.141 7.672 1.00 98.88 237 LEU A O 1
ATOM 1841 N N . GLY A 1 238 ? -5.118 -2.838 7.665 1.00 98.75 238 GLY A N 1
ATOM 1842 C CA . GLY A 1 238 ? -5.125 -3.364 9.026 1.00 98.75 238 GLY A CA 1
ATOM 1843 C C . GLY A 1 238 ? -4.651 -4.817 9.076 1.00 98.75 238 GLY A C 1
ATOM 1844 O O . GLY A 1 238 ? -4.404 -5.457 8.049 1.00 98.75 238 GLY A O 1
ATOM 1845 N N . HIS A 1 239 ? -4.531 -5.371 10.281 1.00 98.81 239 HIS A N 1
ATOM 1846 C CA . HIS A 1 239 ? -4.175 -6.777 10.459 1.00 98.81 239 HIS A CA 1
ATOM 1847 C C . HIS A 1 239 ? -4.735 -7.379 11.752 1.00 98.81 239 HIS A C 1
ATOM 1849 O O . HIS A 1 239 ? -5.056 -6.656 12.699 1.00 98.81 239 HIS A O 1
ATOM 1855 N N . SER A 1 240 ? -4.844 -8.711 11.793 1.00 98.12 240 SER A N 1
ATOM 1856 C CA . SER A 1 240 ? -5.178 -9.450 13.014 1.00 98.12 240 SER A CA 1
ATOM 1857 C C . SER A 1 240 ? -4.096 -9.253 14.081 1.00 98.12 240 SER A C 1
ATOM 1859 O O . SER A 1 240 ? -2.939 -8.976 13.768 1.00 98.12 240 SER A O 1
ATOM 1861 N N . ASP A 1 241 ? -4.465 -9.368 15.356 1.00 96.88 241 ASP A N 1
ATOM 1862 C CA . ASP A 1 241 ? -3.530 -9.263 16.486 1.00 96.88 241 ASP A CA 1
ATOM 1863 C C . ASP A 1 241 ? -2.669 -7.986 16.521 1.00 96.88 241 ASP A C 1
ATOM 1865 O O . ASP A 1 241 ? -1.494 -8.016 16.899 1.00 96.88 241 ASP A O 1
ATOM 1869 N N . CYS A 1 242 ? -3.251 -6.845 16.142 1.00 98.44 242 CYS A N 1
ATOM 1870 C CA . CYS A 1 242 ? -2.567 -5.558 16.193 1.00 98.44 242 CYS A CA 1
ATOM 1871 C C . CYS A 1 242 ? -2.329 -5.090 17.634 1.00 98.44 242 CYS A C 1
ATOM 1873 O O . CYS A 1 242 ? -3.278 -4.820 18.369 1.00 98.44 242 CYS A O 1
ATOM 1875 N N . GLY A 1 243 ? -1.059 -4.933 18.021 1.00 98.00 243 GLY A N 1
ATOM 1876 C CA . GLY A 1 243 ? -0.676 -4.504 19.371 1.00 98.00 243 GLY A CA 1
ATOM 1877 C C . GLY A 1 243 ? -1.224 -3.127 19.758 1.00 98.00 243 GLY A C 1
ATOM 1878 O O . GLY A 1 243 ? -1.715 -2.957 20.869 1.00 98.00 243 GLY A O 1
ATOM 1879 N N . ALA A 1 244 ? -1.227 -2.165 18.829 1.00 98.00 244 ALA A N 1
ATOM 1880 C CA . ALA A 1 244 ? -1.779 -0.832 19.083 1.00 98.00 244 ALA A CA 1
ATOM 1881 C C . ALA A 1 244 ? -3.300 -0.876 19.315 1.00 98.00 244 ALA A C 1
ATOM 1883 O O . ALA A 1 244 ? -3.809 -0.239 20.233 1.00 98.00 244 ALA A O 1
ATOM 1884 N N . VAL A 1 245 ? -4.031 -1.678 18.533 1.00 98.50 245 VAL A N 1
ATOM 1885 C CA . VAL A 1 245 ? -5.478 -1.856 18.731 1.00 98.50 245 VAL A CA 1
ATOM 1886 C C . VAL A 1 245 ? -5.764 -2.605 20.033 1.00 98.50 245 VAL A C 1
ATOM 1888 O O . VAL A 1 245 ? -6.663 -2.203 20.764 1.00 98.50 245 VAL A O 1
ATOM 1891 N N . LYS A 1 246 ? -4.980 -3.640 20.372 1.00 98.25 246 LYS A N 1
ATOM 1892 C CA . LYS A 1 246 ? -5.083 -4.344 21.663 1.00 98.25 246 LYS A CA 1
ATOM 1893 C C . LYS A 1 246 ? -4.909 -3.385 22.838 1.00 98.25 246 LYS A C 1
ATOM 1895 O O . LYS A 1 246 ? -5.741 -3.387 23.736 1.00 98.25 246 LYS A O 1
ATOM 1900 N N . ALA A 1 247 ? -3.892 -2.527 22.793 1.00 97.62 247 ALA A N 1
ATOM 1901 C CA . ALA A 1 247 ? -3.656 -1.535 23.837 1.00 97.62 247 ALA A CA 1
ATOM 1902 C C . ALA A 1 247 ? -4.793 -0.501 23.935 1.00 97.62 247 ALA A C 1
ATOM 1904 O O . ALA A 1 247 ? -5.199 -0.137 25.035 1.00 97.62 247 ALA A O 1
ATOM 1905 N N . ALA A 1 248 ? -5.364 -0.072 22.804 1.00 97.88 248 ALA A N 1
ATOM 1906 C CA . ALA A 1 248 ? -6.509 0.839 22.800 1.00 97.88 248 ALA A CA 1
ATOM 1907 C C . ALA A 1 248 ? -7.778 0.186 23.377 1.00 97.88 248 ALA A C 1
ATOM 1909 O O . ALA A 1 248 ? -8.526 0.829 24.115 1.00 97.88 248 ALA A O 1
ATOM 1910 N N . VAL A 1 249 ? -8.019 -1.093 23.068 1.00 98.00 249 VAL A N 1
ATOM 1911 C CA . VAL A 1 249 ? -9.115 -1.875 23.660 1.00 98.00 249 VAL A CA 1
ATOM 1912 C C . VAL A 1 249 ? -8.908 -2.041 25.162 1.00 98.00 249 VAL A C 1
ATOM 1914 O O . VAL A 1 249 ? -9.839 -1.792 25.924 1.00 98.00 249 VAL A O 1
ATOM 1917 N N . ASP A 1 250 ? -7.701 -2.405 25.591 1.00 96.62 250 ASP A N 1
ATOM 1918 C CA . ASP A 1 250 ? -7.355 -2.560 27.004 1.00 96.62 250 ASP A CA 1
ATOM 1919 C C . ASP A 1 250 ? -7.538 -1.249 27.781 1.00 96.62 250 ASP A C 1
ATOM 1921 O O . ASP A 1 250 ? -8.217 -1.226 28.802 1.00 96.62 250 ASP A O 1
ATOM 1925 N N . SER A 1 251 ? -7.061 -0.126 27.241 1.00 96.00 251 SER A N 1
ATOM 1926 C CA . SER A 1 251 ? -7.285 1.202 27.823 1.00 96.00 251 SER A CA 1
ATOM 1927 C C . SER A 1 251 ? -8.779 1.531 27.962 1.00 96.00 251 SER A C 1
ATOM 1929 O O . SER A 1 251 ? -9.225 1.991 29.011 1.00 96.00 251 SER A O 1
ATOM 1931 N N . ALA A 1 252 ? -9.589 1.223 26.945 1.00 94.94 252 ALA A N 1
ATOM 1932 C CA . ALA A 1 252 ? -11.026 1.504 26.953 1.00 94.94 252 ALA A CA 1
ATOM 1933 C C . ALA A 1 252 ? -11.854 0.587 27.877 1.00 94.94 252 ALA A C 1
ATOM 1935 O O . ALA A 1 252 ? -12.996 0.930 28.205 1.00 94.94 252 ALA A O 1
ATOM 1936 N N . VAL A 1 253 ? -11.336 -0.594 28.227 1.00 94.94 253 VAL A N 1
ATOM 1937 C CA . VAL A 1 253 ? -12.027 -1.593 29.060 1.00 94.94 253 VAL A CA 1
ATOM 1938 C C . VAL A 1 253 ? -11.528 -1.558 30.503 1.00 94.94 253 VAL A C 1
ATOM 1940 O O . VAL A 1 253 ? -12.347 -1.569 31.416 1.00 94.94 253 VAL A O 1
ATOM 1943 N N . ASN A 1 254 ? -10.213 -1.477 30.697 1.00 95.00 254 ASN A N 1
ATOM 1944 C CA . ASN A 1 254 ? -9.538 -1.612 31.988 1.00 95.00 254 ASN A CA 1
ATOM 1945 C C . ASN A 1 254 ? -8.939 -0.293 32.506 1.00 95.00 254 ASN A C 1
ATOM 1947 O O . ASN A 1 254 ? -8.457 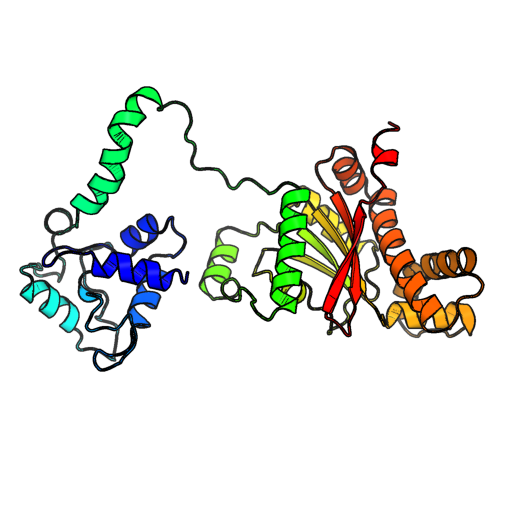-0.247 33.633 1.00 95.00 254 ASN A O 1
ATOM 1951 N N . GLY A 1 255 ? -8.961 0.787 31.716 1.00 92.69 255 GLY A N 1
ATOM 1952 C CA . GLY A 1 255 ? -8.422 2.090 32.125 1.00 92.69 255 GLY A CA 1
ATOM 1953 C C . GLY A 1 255 ? -6.895 2.189 32.073 1.00 92.69 255 GLY A C 1
ATOM 1954 O O . GLY A 1 255 ? -6.328 3.129 32.627 1.00 92.69 255 GLY A O 1
ATOM 1955 N N . SER A 1 256 ? -6.218 1.243 31.415 1.00 89.69 256 SER A N 1
ATOM 1956 C CA . SER A 1 256 ? -4.761 1.239 31.267 1.00 89.69 256 SER A CA 1
ATOM 1957 C C . SER A 1 256 ? -4.253 2.519 30.601 1.00 89.69 256 SER A C 1
ATOM 1959 O O . SER A 1 256 ? -4.718 2.911 29.525 1.00 89.69 256 SER A O 1
ATOM 1961 N N . LEU A 1 257 ? -3.261 3.157 31.224 1.00 89.75 257 LEU A N 1
ATOM 1962 C CA . LEU A 1 257 ? -2.563 4.320 30.682 1.00 89.75 257 LEU A CA 1
ATOM 1963 C C . LEU A 1 257 ? -1.245 3.879 30.049 1.00 89.75 257 LEU A C 1
ATOM 1965 O O . LEU A 1 257 ? -0.488 3.112 30.641 1.00 89.75 257 LEU A O 1
ATOM 1969 N N . LEU A 1 258 ? -0.955 4.387 28.851 1.00 90.81 258 LEU A N 1
ATOM 1970 C CA . LEU A 1 258 ? 0.321 4.135 28.187 1.00 90.81 258 LEU A CA 1
ATOM 1971 C C . LEU A 1 258 ? 1.301 5.293 28.428 1.00 90.81 258 LEU A C 1
ATOM 1973 O O . LEU A 1 258 ? 0.890 6.453 28.373 1.00 90.81 258 LEU A O 1
ATOM 1977 N N . PRO A 1 259 ? 2.595 5.011 28.657 1.00 93.94 259 PRO A N 1
ATOM 1978 C CA . PRO A 1 259 ? 3.591 6.042 28.927 1.00 93.94 259 PRO A CA 1
ATOM 1979 C C . PRO A 1 259 ? 4.093 6.750 27.657 1.00 93.94 259 PRO A C 1
ATOM 1981 O O . PRO A 1 259 ? 3.940 6.271 26.529 1.00 93.94 259 PRO A O 1
ATOM 1984 N N . GLY A 1 260 ? 4.779 7.879 27.859 1.00 95.56 260 GLY A N 1
ATOM 1985 C CA . GLY A 1 260 ? 5.512 8.594 26.812 1.00 95.56 260 GLY A CA 1
ATOM 1986 C C . GLY A 1 260 ? 4.611 9.102 25.686 1.00 95.56 260 GLY A C 1
ATOM 1987 O O . GLY A 1 260 ? 3.568 9.693 25.937 1.00 95.56 260 GLY A O 1
ATOM 1988 N N . ASN A 1 261 ? 5.016 8.864 24.435 1.00 95.56 261 ASN A N 1
ATOM 1989 C CA . ASN A 1 261 ? 4.287 9.330 23.249 1.00 95.56 261 ASN A CA 1
ATOM 1990 C C . ASN A 1 261 ? 3.164 8.380 22.802 1.00 95.56 261 ASN A C 1
ATOM 1992 O O . ASN A 1 261 ? 2.395 8.725 21.908 1.00 95.56 261 ASN A O 1
ATOM 1996 N N . LEU A 1 262 ? 3.020 7.200 23.410 1.00 95.25 262 LEU A N 1
ATOM 1997 C CA . LEU A 1 262 ? 1.998 6.216 23.028 1.00 95.25 262 LEU A CA 1
ATOM 1998 C C . LEU A 1 262 ? 0.548 6.748 23.077 1.00 95.25 262 LEU A C 1
ATOM 2000 O O . LEU A 1 262 ? -0.224 6.393 22.180 1.00 95.25 262 LEU A O 1
ATOM 2004 N N . PRO A 1 263 ? 0.155 7.633 24.022 1.00 95.69 263 PRO A N 1
ATOM 2005 C CA . PRO A 1 263 ? -1.176 8.241 24.026 1.00 95.69 263 PRO A CA 1
ATOM 2006 C C . PRO A 1 263 ? -1.544 8.968 22.727 1.00 95.69 263 PRO A C 1
ATOM 2008 O O . PRO A 1 263 ? -2.720 9.019 22.374 1.00 95.69 263 PRO A O 1
ATOM 2011 N N . THR A 1 264 ? -0.561 9.481 21.977 1.00 95.06 264 THR A N 1
ATOM 2012 C CA . THR A 1 264 ? -0.816 10.159 20.694 1.00 95.06 264 THR A CA 1
ATOM 2013 C C . THR A 1 264 ? -1.443 9.204 19.674 1.00 95.06 264 THR A C 1
ATOM 2015 O O . THR A 1 264 ? -2.469 9.531 19.079 1.00 95.06 264 THR A O 1
ATOM 2018 N N . ILE A 1 265 ? -0.918 7.981 19.555 1.00 95.69 265 ILE A N 1
ATOM 2019 C CA . ILE A 1 265 ? -1.476 6.920 18.704 1.00 95.69 265 ILE A CA 1
ATOM 2020 C C . ILE A 1 265 ? -2.797 6.409 19.284 1.00 95.69 265 ILE A C 1
ATOM 2022 O O . ILE A 1 265 ? -3.763 6.225 18.545 1.00 95.69 265 ILE A O 1
ATOM 2026 N N . MET A 1 266 ? -2.887 6.237 20.608 1.00 95.44 266 MET A N 1
ATOM 2027 C CA . MET A 1 266 ? -4.130 5.786 21.250 1.00 95.44 266 MET A CA 1
ATOM 2028 C C . MET A 1 266 ? -5.299 6.720 20.986 1.00 95.44 266 MET A C 1
ATOM 2030 O O . MET A 1 266 ? -6.390 6.245 20.679 1.00 95.44 266 MET A O 1
ATOM 2034 N N . SER A 1 267 ? -5.067 8.033 21.015 1.00 95.62 267 SER A N 1
ATOM 2035 C CA . SER A 1 267 ? -6.107 9.026 20.735 1.00 95.62 267 SER A CA 1
ATOM 2036 C C . SER A 1 267 ? -6.715 8.881 19.335 1.00 95.62 267 SER A C 1
ATOM 2038 O O . SER A 1 267 ? -7.885 9.199 19.136 1.00 95.62 267 SER A O 1
ATOM 2040 N N . LYS A 1 268 ? -5.946 8.351 18.374 1.00 97.94 268 LYS A N 1
ATOM 2041 C CA . LYS A 1 268 ? -6.388 8.111 16.996 1.00 97.94 268 LYS A CA 1
ATOM 2042 C C . LYS A 1 268 ? -7.138 6.791 16.825 1.00 97.94 268 LYS A C 1
ATOM 2044 O O . LYS A 1 268 ? -7.992 6.703 15.956 1.00 97.94 268 LYS A O 1
ATOM 2049 N N . ILE A 1 269 ? -6.881 5.794 17.672 1.00 98.56 269 ILE A N 1
ATOM 2050 C CA . ILE A 1 269 ? -7.537 4.474 17.603 1.00 98.56 269 ILE A CA 1
ATOM 2051 C C . ILE A 1 269 ? -8.790 4.413 18.492 1.00 98.56 269 ILE A C 1
ATOM 2053 O O . ILE A 1 269 ? -9.757 3.725 18.165 1.00 98.56 269 ILE A O 1
ATOM 2057 N N . ALA A 1 270 ? -8.812 5.146 19.609 1.00 98.06 270 ALA A N 1
ATOM 2058 C CA . ALA A 1 270 ? -9.903 5.116 20.584 1.00 98.06 270 ALA A CA 1
ATOM 2059 C C . ALA A 1 270 ? -11.311 5.342 19.983 1.00 98.06 270 ALA A C 1
ATOM 2061 O O . ALA A 1 270 ? -12.229 4.614 20.376 1.00 98.06 270 ALA A O 1
ATOM 2062 N N . PRO A 1 271 ? -11.523 6.247 19.000 1.00 98.56 271 PRO A N 1
ATOM 2063 C CA . PRO A 1 271 ? -12.838 6.403 18.375 1.00 98.56 271 PRO A CA 1
ATOM 2064 C C . PRO A 1 271 ? -13.312 5.138 17.644 1.00 98.56 271 PRO A C 1
ATOM 2066 O O . PRO A 1 271 ? -14.497 4.807 17.692 1.00 98.56 271 PRO A O 1
ATOM 2069 N N . ALA A 1 272 ? -12.398 4.387 17.020 1.00 98.50 272 ALA A N 1
ATOM 2070 C CA . ALA A 1 272 ? -12.722 3.121 16.366 1.00 98.50 272 ALA A CA 1
ATOM 2071 C C . ALA A 1 272 ? -13.117 2.040 17.381 1.00 98.50 272 ALA A C 1
ATOM 2073 O O . ALA A 1 272 ? -14.085 1.313 17.155 1.00 98.50 272 ALA A O 1
ATOM 2074 N N . VAL A 1 273 ? -12.429 1.978 18.527 1.00 98.56 273 VAL A N 1
ATOM 2075 C CA . VAL A 1 273 ? -12.792 1.079 19.637 1.00 98.56 273 VAL A CA 1
ATOM 2076 C C . VAL A 1 273 ? -14.179 1.425 20.179 1.00 98.56 273 VAL A C 1
ATOM 2078 O O . VAL A 1 273 ? -15.014 0.540 20.363 1.00 98.56 273 VAL A O 1
ATOM 2081 N N . ALA A 1 274 ? -14.466 2.712 20.397 1.00 98.38 274 ALA A N 1
ATOM 2082 C CA . ALA A 1 274 ? -15.778 3.162 20.853 1.00 98.38 274 ALA A CA 1
ATOM 2083 C C . ALA A 1 274 ? -16.890 2.794 19.852 1.00 98.38 274 ALA A C 1
ATOM 2085 O O . ALA A 1 274 ? -17.940 2.282 20.250 1.00 98.38 274 ALA A O 1
ATOM 2086 N N . ALA A 1 275 ? -16.645 2.987 18.552 1.00 98.25 275 ALA A N 1
ATOM 2087 C CA . ALA A 1 275 ? -17.577 2.604 17.494 1.00 98.25 275 ALA A CA 1
ATOM 2088 C C . ALA A 1 275 ? -17.815 1.085 17.448 1.00 98.25 275 ALA A C 1
ATOM 2090 O O . ALA A 1 275 ? -18.966 0.651 17.354 1.00 98.25 275 ALA A O 1
ATOM 2091 N N . ALA A 1 276 ? -16.757 0.277 17.572 1.00 98.25 276 ALA A N 1
ATOM 2092 C CA . ALA A 1 276 ? -16.858 -1.179 17.609 1.00 98.25 276 ALA A CA 1
ATOM 2093 C C . ALA A 1 276 ? -17.666 -1.657 18.823 1.00 98.25 276 ALA A C 1
ATOM 2095 O O . ALA A 1 276 ? -18.614 -2.416 18.652 1.00 98.25 276 ALA A O 1
ATOM 2096 N N . ARG A 1 277 ? -17.388 -1.135 20.025 1.00 97.81 277 ARG A N 1
ATOM 2097 C CA . ARG A 1 277 ? -18.153 -1.452 21.247 1.00 97.81 277 ARG A CA 1
ATOM 2098 C C . ARG A 1 277 ? -19.626 -1.078 21.133 1.00 97.81 277 ARG A C 1
ATOM 2100 O O . ARG A 1 277 ? -20.481 -1.823 21.597 1.00 97.81 277 ARG A O 1
ATOM 2107 N N . LYS A 1 278 ? -19.929 0.073 20.526 1.00 98.00 278 LYS A N 1
ATOM 2108 C CA . LYS A 1 278 ? -21.313 0.510 20.307 1.00 98.00 278 LYS A CA 1
ATOM 2109 C C . LYS A 1 278 ? -22.045 -0.420 19.340 1.00 98.00 278 LYS A C 1
ATOM 2111 O O . LYS A 1 278 ? -23.207 -0.737 19.567 1.00 98.00 278 LYS A O 1
ATOM 2116 N N . LYS A 1 279 ? -21.381 -0.832 18.259 1.00 97.62 279 LYS A N 1
ATOM 2117 C CA . LYS A 1 279 ? -21.969 -1.693 17.225 1.00 97.62 279 LYS A CA 1
ATOM 2118 C C . LYS A 1 279 ? -22.071 -3.159 17.667 1.00 97.62 279 LYS A C 1
ATOM 2120 O O . LYS A 1 279 ? -23.013 -3.840 17.276 1.00 97.62 279 LYS A O 1
ATOM 2125 N N . HIS A 1 280 ? -21.133 -3.617 18.492 1.00 96.31 280 HIS A N 1
ATOM 2126 C CA . HIS A 1 280 ? -20.988 -5.002 18.932 1.00 96.31 280 HIS A CA 1
ATOM 2127 C C . HIS A 1 280 ? -20.820 -5.087 20.466 1.00 96.31 280 HIS A C 1
ATOM 2129 O O . HIS A 1 280 ? -19.755 -5.457 20.959 1.00 96.31 280 HIS A O 1
ATOM 2135 N N . PRO A 1 281 ? -21.853 -4.750 21.262 1.00 95.75 281 PRO A N 1
ATOM 2136 C CA . PRO A 1 281 ? -21.728 -4.624 22.722 1.00 95.75 281 PRO A CA 1
ATOM 2137 C C . PRO A 1 281 ? -21.394 -5.937 23.451 1.00 95.75 281 PRO A C 1
ATOM 2139 O O . PRO A 1 281 ? -20.847 -5.902 24.557 1.00 95.75 281 PRO A O 1
ATOM 2142 N N . ALA A 1 282 ? -21.712 -7.083 22.839 1.00 97.12 282 ALA A N 1
ATOM 2143 C CA . ALA A 1 282 ? -21.436 -8.412 23.384 1.00 97.12 282 ALA A CA 1
ATOM 2144 C C . ALA A 1 282 ? -19.988 -8.883 23.155 1.00 97.12 282 ALA A C 1
ATOM 2146 O O . ALA A 1 282 ? -19.521 -9.762 23.876 1.00 97.12 282 ALA A O 1
ATOM 2147 N N . GLU A 1 283 ? -19.266 -8.309 22.188 1.00 97.12 283 GLU A N 1
ATOM 2148 C CA . GLU A 1 283 ? -17.904 -8.737 21.863 1.00 97.12 283 GLU A CA 1
ATOM 2149 C C . GLU A 1 283 ? -16.908 -8.296 22.945 1.00 97.12 283 GLU A C 1
ATOM 2151 O O . GLU A 1 283 ? -16.952 -7.174 23.462 1.00 97.12 283 GLU A O 1
ATOM 2156 N N . LYS A 1 284 ? -15.980 -9.195 23.282 1.00 95.75 284 LYS A N 1
ATOM 2157 C CA . LYS A 1 284 ? -14.914 -9.000 24.277 1.00 95.75 284 LYS A CA 1
ATOM 2158 C C . LYS A 1 284 ? -13.609 -9.606 23.765 1.00 95.75 284 LYS A C 1
ATOM 2160 O O . LYS A 1 284 ? -13.612 -10.341 22.778 1.00 95.75 284 LYS A O 1
ATOM 2165 N N . GLY A 1 285 ? -12.502 -9.307 24.448 1.00 95.44 285 GLY A N 1
ATOM 2166 C CA . GLY A 1 285 ? -11.190 -9.887 24.146 1.00 95.44 285 GLY A CA 1
ATOM 2167 C C . GLY A 1 285 ? -10.831 -9.768 22.662 1.00 95.44 285 GLY A C 1
ATOM 2168 O O . GLY A 1 285 ? -11.011 -8.708 22.060 1.00 95.44 285 GLY A O 1
ATOM 2169 N N . ASP A 1 286 ? -10.383 -10.871 22.064 1.00 96.06 286 ASP A N 1
ATOM 2170 C CA . ASP A 1 286 ? -9.922 -10.901 20.673 1.00 96.06 286 ASP A CA 1
ATOM 2171 C C . ASP A 1 286 ? -11.011 -10.559 19.644 1.00 96.06 286 ASP A C 1
ATOM 2173 O O . ASP A 1 286 ? -10.700 -9.960 18.613 1.00 96.06 286 ASP A O 1
ATOM 2177 N N . GLN A 1 287 ? -12.288 -10.854 19.922 1.00 97.69 287 GLN A N 1
ATOM 2178 C CA . GLN A 1 287 ? -13.392 -10.465 19.033 1.00 97.69 287 GLN A CA 1
ATOM 2179 C C . GLN A 1 287 ? -13.514 -8.943 18.956 1.00 97.69 287 GLN A C 1
ATOM 2181 O O . GLN A 1 287 ? -13.525 -8.365 17.869 1.00 97.69 287 GLN A O 1
ATOM 2186 N N . LEU A 1 288 ? -13.501 -8.280 20.117 1.00 98.19 288 LEU A N 1
ATOM 2187 C CA . LEU A 1 288 ? -13.566 -6.824 20.175 1.00 98.19 288 LEU A CA 1
ATOM 2188 C C . LEU A 1 288 ? -12.327 -6.181 19.538 1.00 98.19 288 LEU A C 1
ATOM 2190 O O . LEU A 1 288 ? -12.449 -5.162 18.860 1.00 98.19 288 LEU A O 1
ATOM 2194 N N . VAL A 1 289 ? -11.143 -6.773 19.718 1.00 98.38 289 VAL A N 1
ATOM 2195 C CA . VAL A 1 289 ? -9.907 -6.326 19.055 1.00 98.38 289 VAL A CA 1
ATOM 2196 C C . VAL A 1 289 ? -10.037 -6.425 17.538 1.00 98.38 289 VAL A C 1
ATOM 2198 O O . VAL A 1 289 ? -9.691 -5.474 16.839 1.00 98.38 289 VAL A O 1
ATOM 2201 N N . HIS A 1 290 ? -10.564 -7.535 17.020 1.00 98.06 290 HIS A N 1
ATOM 2202 C CA . HIS A 1 290 ? -10.770 -7.729 15.587 1.00 98.06 290 HIS A CA 1
ATOM 2203 C C . HIS A 1 290 ? -11.737 -6.691 15.000 1.00 98.06 290 HIS A C 1
ATOM 2205 O O . HIS A 1 290 ? -11.387 -5.986 14.049 1.00 98.06 290 HIS A O 1
ATOM 2211 N N . SER A 1 291 ? -12.913 -6.525 15.606 1.00 98.44 291 SER A N 1
ATOM 2212 C CA . SER A 1 291 ? -13.903 -5.531 15.174 1.00 98.44 291 SER A CA 1
ATOM 2213 C C . SER A 1 291 ? -13.380 -4.098 15.295 1.00 98.44 291 SER A C 1
ATOM 2215 O O . SER A 1 291 ? -13.626 -3.272 14.415 1.00 98.44 291 SER A O 1
ATOM 2217 N N . SER A 1 292 ? -12.592 -3.805 16.335 1.00 98.75 292 SER A N 1
ATOM 2218 C CA . SER A 1 292 ? -11.925 -2.507 16.501 1.00 98.75 292 SER A CA 1
ATOM 2219 C C . SER A 1 292 ? -10.864 -2.266 15.429 1.00 98.75 292 SER A C 1
ATOM 2221 O O . SER A 1 292 ? -10.751 -1.150 14.932 1.00 98.75 292 SER A O 1
ATOM 2223 N N . ALA A 1 293 ? -10.117 -3.296 15.017 1.00 98.81 293 ALA A N 1
ATOM 2224 C CA . ALA A 1 293 ? -9.131 -3.181 13.946 1.00 98.81 293 ALA A CA 1
ATOM 2225 C C . ALA A 1 293 ? -9.800 -2.878 12.595 1.00 98.81 293 ALA A C 1
ATOM 2227 O O . ALA A 1 293 ? -9.344 -1.989 11.875 1.00 98.81 293 ALA A O 1
ATOM 2228 N N . ILE A 1 294 ? -10.926 -3.534 12.286 1.00 98.69 294 ILE A N 1
ATOM 2229 C CA . ILE A 1 294 ? -11.733 -3.222 11.095 1.00 98.69 294 ILE A CA 1
ATOM 2230 C C . ILE A 1 294 ? -12.284 -1.794 11.171 1.00 98.69 294 ILE A C 1
ATOM 2232 O O . ILE A 1 294 ? -12.193 -1.040 10.202 1.00 98.69 294 ILE A O 1
ATOM 2236 N N . ALA A 1 295 ? -12.842 -1.393 12.316 1.00 98.75 295 ALA A N 1
ATOM 2237 C CA . ALA A 1 295 ? -13.334 -0.031 12.507 1.00 98.75 295 ALA A CA 1
ATOM 2238 C C . ALA A 1 295 ? -12.212 1.008 12.331 1.00 98.75 295 ALA A C 1
ATOM 2240 O O . ALA A 1 295 ? -12.443 2.067 11.755 1.00 98.75 295 ALA A O 1
ATOM 2241 N N . ASN A 1 296 ? -10.992 0.685 12.762 1.00 98.88 296 ASN A N 1
ATOM 2242 C CA . ASN A 1 296 ? -9.828 1.558 12.662 1.00 98.88 296 ASN A CA 1
ATOM 2243 C C . ASN A 1 296 ? -9.328 1.734 11.217 1.00 98.88 296 ASN A C 1
ATOM 2245 O O . ASN A 1 296 ? -8.903 2.829 10.846 1.00 98.88 296 ASN A O 1
ATOM 2249 N N . VAL A 1 297 ? -9.444 0.701 10.373 1.00 98.88 297 VAL A N 1
ATOM 2250 C CA . VAL A 1 297 ? -9.226 0.824 8.918 1.00 98.88 297 VAL A CA 1
ATOM 2251 C C . VAL A 1 297 ? -10.163 1.878 8.326 1.00 98.88 297 VAL A C 1
ATOM 2253 O O . VAL A 1 297 ? -9.722 2.782 7.617 1.00 98.88 297 VAL A O 1
ATOM 2256 N N . TRP A 1 298 ? -11.454 1.810 8.653 1.00 98.69 298 TRP A N 1
ATOM 2257 C CA . TRP A 1 298 ? -12.432 2.766 8.131 1.00 98.69 298 TRP A CA 1
ATOM 2258 C C . TRP A 1 298 ? -12.301 4.161 8.732 1.00 98.69 298 TRP A C 1
ATOM 2260 O O . TRP A 1 298 ? -12.494 5.139 8.015 1.00 98.69 298 TRP A O 1
ATOM 2270 N N . LEU A 1 299 ? -11.938 4.266 10.011 1.00 98.69 299 LEU A N 1
ATOM 2271 C CA . LEU A 1 299 ? -11.637 5.547 10.644 1.00 98.69 299 LEU A CA 1
ATOM 2272 C C . LEU A 1 299 ? -10.471 6.239 9.936 1.00 98.69 299 LEU A C 1
ATOM 2274 O O . LEU A 1 299 ? -10.602 7.390 9.544 1.00 98.69 299 LEU A O 1
ATOM 2278 N N . SER A 1 300 ? -9.387 5.512 9.665 1.00 98.75 300 SER A N 1
ATOM 2279 C CA . SER A 1 300 ? -8.221 6.067 8.968 1.00 98.75 300 SER A CA 1
ATOM 2280 C C . SER A 1 300 ? -8.561 6.500 7.538 1.00 98.75 300 SER A C 1
ATOM 2282 O O . SER A 1 300 ? -8.131 7.562 7.100 1.00 98.75 300 SER A O 1
ATOM 2284 N N . ALA A 1 301 ? -9.384 5.729 6.815 1.00 98.62 301 ALA A N 1
ATOM 2285 C CA . ALA A 1 301 ? -9.892 6.130 5.500 1.00 98.62 301 ALA A CA 1
ATOM 2286 C C . ALA A 1 301 ? -10.789 7.382 5.574 1.00 98.62 301 ALA A C 1
ATOM 2288 O O . ALA A 1 301 ? -10.730 8.250 4.700 1.00 98.62 301 ALA A O 1
ATOM 2289 N N . ASN A 1 302 ? -11.608 7.496 6.624 1.00 98.25 302 ASN A N 1
ATOM 2290 C CA . ASN A 1 302 ? -12.414 8.683 6.878 1.00 98.25 302 ASN A CA 1
ATOM 2291 C C . ASN A 1 302 ? -11.552 9.910 7.170 1.00 98.25 302 ASN A C 1
ATOM 2293 O O . ASN A 1 302 ? -11.787 10.960 6.581 1.00 98.25 302 ASN A O 1
ATOM 2297 N N . ASP A 1 303 ? -10.544 9.769 8.027 1.00 98.25 303 ASP A N 1
ATOM 2298 C CA . ASP A 1 303 ? -9.646 10.857 8.404 1.00 98.25 303 ASP A CA 1
ATOM 2299 C C . ASP A 1 303 ? -8.951 11.464 7.181 1.00 98.25 303 ASP A C 1
ATOM 2301 O O . ASP A 1 303 ? -8.806 12.685 7.115 1.00 98.25 303 ASP A O 1
ATOM 2305 N N . MET A 1 304 ? -8.609 10.653 6.174 1.00 98.31 304 MET A N 1
ATOM 2306 C CA . MET A 1 304 ? -8.072 11.155 4.905 1.00 98.31 304 MET A CA 1
ATOM 2307 C C . MET A 1 304 ? -9.057 12.082 4.179 1.00 98.31 304 MET A C 1
ATOM 2309 O O . MET A 1 304 ? -8.676 13.167 3.748 1.00 98.31 304 MET A O 1
ATOM 2313 N N . LEU A 1 305 ? -10.329 11.687 4.046 1.00 96.88 305 LEU A N 1
ATOM 2314 C CA . LEU A 1 305 ? -11.344 12.493 3.348 1.00 96.88 305 LEU A CA 1
ATOM 2315 C C . LEU A 1 305 ? -11.793 13.715 4.150 1.00 96.88 305 LEU A C 1
ATOM 2317 O O . LEU A 1 305 ? -12.133 14.744 3.565 1.00 96.88 305 LEU A O 1
ATOM 2321 N N . SER A 1 306 ? -11.854 13.586 5.474 1.00 97.06 306 SER A N 1
ATOM 2322 C CA . SER A 1 306 ? -12.296 14.656 6.366 1.00 97.06 306 SER A CA 1
ATOM 2323 C C . SER A 1 306 ? -11.250 15.756 6.503 1.00 97.06 306 SER A C 1
ATOM 2325 O O . SER A 1 306 ? -11.630 16.915 6.645 1.00 97.06 306 SER A O 1
ATOM 2327 N N . ASN A 1 307 ? -9.961 15.411 6.431 1.00 98.00 307 ASN A N 1
ATOM 2328 C CA . ASN A 1 307 ? -8.873 16.340 6.735 1.00 98.00 307 ASN A CA 1
ATOM 2329 C C . ASN A 1 307 ? -8.022 16.737 5.517 1.00 98.00 307 ASN A C 1
ATOM 2331 O O . ASN A 1 307 ? -7.098 17.528 5.679 1.00 98.00 307 ASN A O 1
ATOM 2335 N N . SER A 1 308 ? -8.318 16.234 4.311 1.00 98.25 308 SER A N 1
ATOM 2336 C CA . SER A 1 308 ? -7.603 16.614 3.085 1.00 98.25 308 SER A CA 1
ATOM 2337 C C . SER A 1 308 ? -8.544 16.917 1.925 1.00 98.25 308 SER A C 1
ATOM 2339 O O . SER A 1 308 ? -9.241 16.039 1.409 1.00 98.25 308 SER A O 1
ATOM 2341 N N . THR A 1 309 ? -8.504 18.160 1.441 1.00 97.88 309 THR A N 1
ATOM 2342 C CA . THR A 1 309 ? -9.171 18.548 0.190 1.00 97.88 309 THR A CA 1
ATOM 2343 C C . THR A 1 309 ? -8.555 17.841 -1.014 1.00 97.88 309 THR A C 1
ATOM 2345 O O . THR A 1 309 ? -9.293 17.408 -1.893 1.00 97.88 309 THR A O 1
ATOM 2348 N N . ILE A 1 310 ? -7.233 17.621 -1.015 1.00 97.88 310 ILE A N 1
ATOM 2349 C CA . ILE A 1 310 ? -6.512 16.908 -2.081 1.00 97.88 310 ILE A CA 1
ATOM 2350 C C . ILE A 1 310 ? -7.040 15.477 -2.219 1.00 97.88 310 ILE A C 1
ATOM 2352 O O . ILE A 1 310 ? -7.412 15.059 -3.317 1.00 97.88 310 ILE A O 1
ATOM 2356 N N . VAL A 1 311 ? -7.102 14.726 -1.112 1.00 98.19 311 VAL A N 1
ATOM 2357 C CA . VAL A 1 311 ? -7.606 13.344 -1.144 1.00 98.19 311 VAL A CA 1
ATOM 2358 C C . VAL A 1 311 ? -9.085 13.336 -1.517 1.00 98.19 311 VAL A C 1
ATOM 2360 O O . VAL A 1 311 ? -9.500 12.563 -2.382 1.00 98.19 311 VAL A O 1
ATOM 2363 N N . LYS A 1 312 ? -9.884 14.217 -0.902 1.00 97.31 312 LYS A N 1
ATOM 2364 C CA . LYS A 1 312 ? -11.322 14.309 -1.161 1.00 97.31 312 LYS A CA 1
ATOM 2365 C C . LYS A 1 312 ? -11.607 14.556 -2.643 1.00 97.31 312 LYS A C 1
ATOM 2367 O O . LYS A 1 312 ? -12.339 13.787 -3.257 1.00 97.31 312 LYS A O 1
ATOM 2372 N N . GLU A 1 313 ? -11.007 15.570 -3.251 1.00 96.69 313 GLU A N 1
ATOM 2373 C CA . GLU A 1 313 ? -11.206 15.881 -4.671 1.00 96.69 313 GLU A CA 1
ATOM 2374 C C . GLU A 1 313 ? -10.745 14.744 -5.591 1.00 96.69 313 GLU A C 1
ATOM 2376 O O . GLU A 1 313 ? -11.441 14.403 -6.553 1.00 96.69 313 GLU A O 1
ATOM 2381 N N . ALA A 1 314 ? -9.610 14.107 -5.288 1.00 97.38 314 ALA A N 1
ATOM 2382 C CA . ALA A 1 314 ? -9.098 12.985 -6.071 1.00 97.38 314 ALA A CA 1
ATOM 2383 C C . ALA A 1 314 ? -10.042 11.767 -6.041 1.00 97.38 314 ALA A C 1
ATOM 2385 O O . ALA A 1 314 ? -10.277 11.149 -7.081 1.00 97.38 314 ALA A O 1
ATOM 2386 N N . VAL A 1 315 ? -10.638 11.464 -4.883 1.00 97.00 315 VAL A N 1
ATOM 2387 C CA . VAL A 1 315 ? -11.604 10.365 -4.727 1.00 97.00 315 VAL A CA 1
ATOM 2388 C C . VAL A 1 315 ? -12.940 10.693 -5.390 1.00 97.00 315 VAL A C 1
ATOM 2390 O O . VAL A 1 315 ? -13.436 9.927 -6.211 1.00 97.00 315 VAL A O 1
ATOM 2393 N N . PHE A 1 316 ? -13.503 11.873 -5.126 1.00 94.88 316 PHE A N 1
ATOM 2394 C CA . PHE A 1 316 ? -14.797 12.279 -5.687 1.00 94.88 316 PHE A CA 1
ATOM 2395 C C . PHE A 1 316 ? -14.766 12.595 -7.193 1.00 94.88 316 PHE A C 1
ATOM 2397 O O . PHE A 1 316 ? -15.830 12.779 -7.792 1.00 94.88 316 PHE A O 1
ATOM 2404 N N . SER A 1 317 ? -13.582 12.698 -7.803 1.00 94.19 317 SER A N 1
ATOM 2405 C CA . SER A 1 317 ? -13.400 12.767 -9.262 1.00 94.19 317 SER A CA 1
ATOM 2406 C C . SER A 1 317 ? -13.114 11.404 -9.905 1.00 94.19 317 SER A C 1
ATOM 2408 O O . SER A 1 317 ? -12.992 11.330 -11.124 1.00 94.19 317 SER A O 1
ATOM 2410 N N . GLY A 1 318 ? -12.992 10.333 -9.112 1.00 93.81 318 GLY A N 1
ATOM 2411 C CA . GLY A 1 318 ? -12.688 8.981 -9.590 1.00 93.81 318 GLY A CA 1
ATOM 2412 C C . GLY A 1 318 ? -11.224 8.752 -9.980 1.00 93.81 318 GLY A C 1
ATOM 2413 O O . GLY A 1 318 ? -10.888 7.670 -10.454 1.00 93.81 318 GLY A O 1
ATOM 2414 N N . LYS A 1 319 ? -10.339 9.738 -9.776 1.00 95.00 319 LYS A N 1
ATOM 2415 C CA . LYS A 1 319 ? -8.901 9.609 -10.073 1.00 95.00 319 LYS A CA 1
ATOM 2416 C C . LYS A 1 319 ? -8.186 8.676 -9.099 1.00 95.00 319 LYS A C 1
ATOM 2418 O O . LYS A 1 319 ? -7.204 8.045 -9.481 1.00 95.00 319 LYS A O 1
ATOM 2423 N N . VAL A 1 320 ? -8.658 8.623 -7.854 1.00 98.00 320 VAL A N 1
ATOM 2424 C CA . VAL A 1 320 ? -8.087 7.799 -6.786 1.00 98.00 320 VAL A CA 1
ATOM 2425 C C . VAL A 1 320 ? -9.176 6.971 -6.121 1.00 98.00 320 VAL A C 1
ATOM 2427 O O . VAL A 1 320 ? -10.277 7.465 -5.897 1.00 98.00 320 VAL A O 1
ATOM 2430 N N . LYS A 1 321 ? -8.855 5.730 -5.746 1.00 98.31 321 LYS A N 1
ATOM 2431 C CA . LYS A 1 321 ? -9.696 4.921 -4.853 1.00 98.31 321 LYS A CA 1
ATOM 2432 C C . LYS A 1 321 ? -9.015 4.665 -3.526 1.00 98.31 321 LYS A C 1
ATOM 2434 O O . LYS A 1 321 ? -7.816 4.405 -3.496 1.00 98.31 321 LYS A O 1
ATOM 2439 N N . ILE A 1 322 ? -9.793 4.665 -2.448 1.00 98.75 322 ILE A N 1
ATOM 2440 C CA . ILE A 1 322 ? -9.356 4.172 -1.140 1.00 98.75 322 ILE A CA 1
ATOM 2441 C C . ILE A 1 322 ? -10.012 2.812 -0.917 1.00 98.75 322 ILE A C 1
ATOM 2443 O O . ILE A 1 322 ? -11.224 2.680 -1.068 1.00 98.75 322 ILE A O 1
ATOM 2447 N N . VAL A 1 323 ? -9.233 1.793 -0.563 1.00 98.81 323 VAL A N 1
ATOM 2448 C CA . VAL A 1 323 ? -9.730 0.439 -0.295 1.00 98.81 323 VAL A CA 1
ATOM 2449 C C . VAL A 1 323 ? -9.256 -0.019 1.078 1.00 98.81 323 VAL A C 1
ATOM 2451 O O . VAL A 1 323 ? -8.060 -0.031 1.367 1.00 98.81 323 VAL A O 1
ATOM 2454 N N . GLY A 1 324 ? -10.202 -0.421 1.924 1.00 98.75 324 GLY A N 1
ATOM 2455 C CA . GLY A 1 324 ? -9.897 -1.045 3.208 1.00 98.75 324 GLY A CA 1
ATOM 2456 C C . GLY A 1 324 ? -9.501 -2.508 3.025 1.00 98.75 324 GLY A C 1
ATOM 2457 O O . GLY A 1 324 ? -10.101 -3.225 2.220 1.00 98.75 324 GLY A O 1
ATOM 2458 N N . ALA A 1 325 ? -8.512 -2.976 3.779 1.00 98.81 325 ALA A N 1
ATOM 2459 C CA . ALA A 1 325 ? -8.080 -4.367 3.769 1.00 98.81 325 ALA A CA 1
ATOM 2460 C C . ALA A 1 325 ? -7.620 -4.829 5.158 1.00 98.81 325 ALA A C 1
ATOM 2462 O O . ALA A 1 325 ? -7.153 -4.036 5.972 1.00 98.81 325 ALA A O 1
ATOM 2463 N N . MET A 1 326 ? -7.734 -6.132 5.409 1.00 98.69 326 MET A N 1
ATOM 2464 C CA . MET A 1 326 ? -7.280 -6.786 6.634 1.00 98.69 326 MET A CA 1
ATOM 2465 C C . MET A 1 326 ? -6.377 -7.963 6.298 1.00 98.69 326 MET A C 1
ATOM 2467 O O . MET A 1 326 ? -6.799 -8.886 5.604 1.00 98.69 326 MET A O 1
ATOM 2471 N N . ARG A 1 327 ? -5.153 -7.952 6.827 1.00 98.31 327 ARG A N 1
ATOM 2472 C CA . ARG A 1 327 ? -4.261 -9.110 6.794 1.00 98.31 327 ARG A CA 1
ATOM 2473 C C . ARG A 1 327 ? -4.513 -10.026 7.985 1.00 98.31 327 ARG A C 1
ATOM 2475 O O . ARG A 1 327 ? -4.450 -9.593 9.132 1.00 98.31 327 ARG A O 1
ATOM 2482 N N . ASP A 1 328 ? -4.690 -11.307 7.725 1.00 98.31 328 ASP A N 1
ATOM 2483 C CA . ASP A 1 328 ? -4.614 -12.340 8.749 1.00 98.31 328 ASP A CA 1
ATOM 2484 C C . ASP A 1 328 ? -3.144 -12.750 8.949 1.00 98.31 328 ASP A C 1
ATOM 2486 O O . ASP A 1 328 ? -2.475 -13.184 8.009 1.00 98.31 328 ASP A O 1
ATOM 2490 N N . LEU A 1 329 ? -2.603 -12.567 10.159 1.00 97.31 329 LEU A N 1
ATOM 2491 C CA . LEU A 1 329 ? -1.189 -12.850 10.437 1.00 97.31 329 LEU A CA 1
ATOM 2492 C C . LEU A 1 329 ? -0.849 -14.344 10.377 1.00 97.31 329 LEU A C 1
ATOM 2494 O O . LEU A 1 329 ? 0.302 -14.681 10.108 1.00 97.31 329 LEU A O 1
ATOM 2498 N N . LYS A 1 330 ? -1.818 -15.225 10.645 1.00 95.56 330 LYS A N 1
ATOM 2499 C CA . LYS A 1 330 ? -1.605 -16.674 10.732 1.00 95.56 330 LYS A CA 1
ATOM 2500 C C . LYS A 1 330 ? -1.556 -17.311 9.348 1.00 95.56 330 LYS A C 1
ATOM 2502 O O . LYS A 1 330 ? -0.720 -18.168 9.092 1.00 95.56 330 LYS A O 1
ATOM 2507 N N . THR A 1 331 ? -2.462 -16.899 8.470 1.00 97.06 331 THR A N 1
ATOM 2508 C CA . THR A 1 331 ? -2.603 -17.438 7.112 1.00 97.06 331 THR A CA 1
ATOM 2509 C C . THR A 1 331 ? -1.849 -16.615 6.073 1.00 97.06 331 THR A C 1
ATOM 2511 O O . THR A 1 331 ? -1.575 -17.115 4.990 1.00 97.06 331 THR A O 1
ATOM 2514 N N . GLY A 1 332 ? -1.537 -15.349 6.371 1.00 96.69 332 GLY A N 1
ATOM 2515 C CA . GLY A 1 332 ? -0.961 -14.395 5.421 1.00 96.69 332 GLY A CA 1
ATOM 2516 C C . GLY A 1 332 ? -1.975 -13.800 4.435 1.00 96.69 332 GLY A C 1
ATOM 2517 O O . GLY A 1 332 ? -1.598 -12.958 3.614 1.00 96.69 332 GLY A O 1
ATOM 2518 N N . THR A 1 333 ? -3.242 -14.222 4.506 1.00 98.25 333 THR A N 1
ATOM 2519 C CA . THR A 1 333 ? -4.302 -13.807 3.580 1.00 98.25 333 THR A CA 1
ATOM 2520 C C . THR A 1 333 ? -4.658 -12.346 3.792 1.00 98.25 333 THR A C 1
ATOM 2522 O O . THR A 1 333 ? -4.777 -11.893 4.931 1.00 98.25 333 THR A O 1
ATOM 2525 N N . ILE A 1 334 ? -4.878 -11.612 2.701 1.00 98.69 334 ILE A N 1
ATOM 2526 C CA . ILE A 1 334 ? -5.429 -10.257 2.750 1.00 98.69 334 ILE A CA 1
ATOM 2527 C C . ILE A 1 334 ? -6.879 -10.270 2.266 1.00 98.69 334 ILE A C 1
ATOM 2529 O O . ILE A 1 334 ? -7.168 -10.498 1.089 1.00 98.69 334 ILE A O 1
ATOM 2533 N N . THR A 1 335 ? -7.796 -9.969 3.182 1.00 98.56 335 THR A N 1
ATOM 2534 C CA . THR A 1 335 ? -9.217 -9.774 2.893 1.00 98.56 335 THR A CA 1
ATOM 2535 C C . THR A 1 335 ? -9.465 -8.308 2.565 1.00 98.56 335 THR A C 1
ATOM 2537 O O . THR A 1 335 ? -9.284 -7.430 3.407 1.00 98.56 335 THR A O 1
ATOM 2540 N N . PHE A 1 336 ? -9.904 -8.030 1.340 1.00 98.38 336 PHE A N 1
ATOM 2541 C CA . PHE A 1 336 ? -10.265 -6.681 0.906 1.00 98.38 336 PHE A CA 1
ATOM 2542 C C . PHE A 1 336 ? -11.708 -6.382 1.313 1.00 98.38 336 PHE A C 1
ATOM 2544 O O . PHE A 1 336 ? -12.627 -7.076 0.886 1.00 98.38 336 PHE A O 1
ATOM 2551 N N . LEU A 1 337 ? -11.895 -5.347 2.129 1.00 97.69 337 LEU A N 1
ATOM 2552 C CA . LEU A 1 337 ? -13.172 -4.995 2.751 1.00 97.69 337 LEU A CA 1
ATOM 2553 C C . LEU A 1 337 ? -14.077 -4.144 1.846 1.00 97.69 337 LEU A C 1
ATOM 2555 O O . LEU A 1 337 ? -15.274 -4.046 2.099 1.00 97.69 337 LEU A O 1
ATOM 2559 N N . GLY A 1 338 ? -13.511 -3.525 0.806 1.00 96.25 338 GLY A N 1
ATOM 2560 C CA . GLY A 1 338 ? -14.238 -2.701 -0.162 1.00 96.25 338 GLY A CA 1
ATOM 2561 C C . GLY A 1 338 ? -13.707 -1.272 -0.276 1.00 96.25 338 GLY A C 1
ATOM 2562 O O . GLY A 1 338 ? -12.713 -0.909 0.351 1.00 96.25 338 GLY A O 1
ATOM 2563 N N . GLU A 1 339 ? -14.373 -0.484 -1.117 1.00 96.38 339 GLU A N 1
ATOM 2564 C CA . GLU A 1 339 ? -14.030 0.910 -1.422 1.00 96.38 339 GLU A CA 1
ATOM 2565 C C . GLU A 1 339 ? -14.592 1.888 -0.374 1.00 96.38 339 GLU A C 1
ATOM 2567 O O . GLU A 1 339 ? -15.693 1.686 0.149 1.00 96.38 339 GLU A O 1
ATOM 2572 N N . TYR A 1 340 ? -13.834 2.952 -0.084 1.00 95.19 340 TYR A N 1
ATO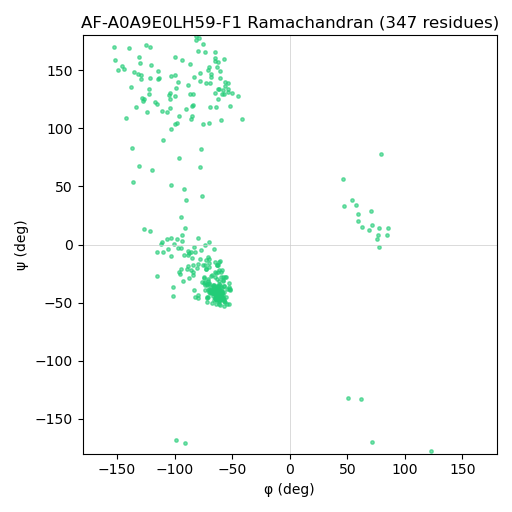M 2573 C CA . TYR A 1 340 ? -14.232 4.066 0.774 1.00 95.19 340 TYR A CA 1
ATOM 2574 C C . TYR A 1 340 ? -14.164 5.419 0.030 1.00 95.19 340 TYR A C 1
ATOM 2576 O O . TYR A 1 340 ? -13.146 5.708 -0.599 1.00 95.19 340 TYR A O 1
ATOM 2584 N N . PRO A 1 341 ? -15.194 6.282 0.141 1.00 92.19 341 PRO A N 1
ATOM 2585 C CA . PRO A 1 341 ? -16.499 5.963 0.710 1.00 92.19 341 PRO A CA 1
ATOM 2586 C C . PRO A 1 341 ? -17.201 4.918 -0.174 1.00 92.19 341 PRO A C 1
ATOM 2588 O O . PRO A 1 341 ? -16.791 4.674 -1.306 1.00 92.19 341 PRO A O 1
ATOM 2591 N N . GLN A 1 342 ? -18.262 4.284 0.329 1.00 84.94 342 GLN A N 1
ATOM 2592 C CA . GLN A 1 342 ? -19.012 3.336 -0.500 1.00 84.94 342 GLN A CA 1
ATOM 2593 C C . GLN A 1 342 ? -19.495 4.023 -1.795 1.00 84.94 342 GLN A C 1
ATOM 2595 O O . GLN A 1 342 ? -19.983 5.153 -1.701 1.00 84.94 342 GLN A O 1
ATOM 2600 N N . PRO A 1 343 ? -19.446 3.360 -2.971 1.00 77.00 343 PRO A N 1
ATOM 2601 C CA . PRO A 1 343 ? -19.762 3.984 -4.261 1.00 77.00 343 PRO A CA 1
ATOM 2602 C C . PRO A 1 343 ? -21.118 4.700 -4.321 1.00 77.00 343 PRO A C 1
ATOM 2604 O O . PRO A 1 343 ? -21.234 5.747 -4.951 1.00 77.00 343 PRO A O 1
ATOM 2607 N N . ALA A 1 344 ? -22.128 4.202 -3.600 1.00 69.44 344 ALA A N 1
ATOM 2608 C CA . ALA A 1 344 ? -23.437 4.851 -3.499 1.00 69.44 344 ALA A CA 1
ATOM 2609 C C . ALA A 1 344 ? -23.361 6.295 -2.955 1.00 69.44 344 ALA A C 1
ATOM 2611 O O . ALA A 1 344 ? -24.139 7.147 -3.368 1.00 69.44 344 ALA A O 1
ATOM 2612 N N . ARG A 1 345 ? -22.393 6.597 -2.079 1.00 64.94 345 ARG A N 1
ATOM 2613 C CA . ARG A 1 345 ? -22.154 7.947 -1.536 1.00 64.94 345 ARG A CA 1
ATOM 2614 C C . ARG A 1 345 ? -21.418 8.879 -2.506 1.00 64.94 345 ARG A C 1
ATOM 2616 O O . ARG A 1 345 ? -21.338 10.073 -2.240 1.00 64.94 345 ARG A O 1
ATOM 2623 N N . LEU A 1 346 ? -20.855 8.357 -3.597 1.00 64.69 346 LEU A N 1
ATOM 2624 C CA . LEU A 1 346 ? -20.210 9.169 -4.636 1.00 64.69 346 LEU A CA 1
ATOM 2625 C C . LEU A 1 346 ? -21.226 9.708 -5.656 1.00 64.69 346 LEU A C 1
ATOM 2627 O O . LEU A 1 346 ? -20.961 10.729 -6.284 1.00 64.69 346 LEU A O 1
ATOM 2631 N N . MET A 1 347 ? -22.379 9.043 -5.804 1.00 59.44 347 MET A N 1
ATOM 2632 C CA . MET A 1 347 ? -23.433 9.410 -6.762 1.00 59.44 347 MET A CA 1
ATOM 2633 C C . MET A 1 347 ? -24.408 10.476 -6.238 1.00 59.44 347 MET A C 1
ATOM 2635 O O . MET A 1 347 ? -25.185 11.018 -7.013 1.00 59.44 347 MET A O 1
ATOM 2639 N N . THR A 1 348 ? -24.374 10.797 -4.943 1.00 53.41 348 THR A N 1
ATOM 2640 C CA . THR A 1 348 ? -25.274 11.768 -4.292 1.00 53.41 348 THR A CA 1
ATOM 2641 C C . THR A 1 348 ? -24.719 13.199 -4.298 1.00 53.41 348 THR A C 1
ATOM 2643 O O . THR A 1 348 ? -24.815 13.884 -3.282 1.00 53.41 348 THR A O 1
ATOM 2646 N N . LYS A 1 349 ? -24.064 13.622 -5.386 1.00 43.81 349 LYS A N 1
ATOM 2647 C CA . LYS A 1 349 ? -23.549 14.994 -5.523 1.00 43.81 349 LYS A CA 1
ATOM 2648 C C . LYS A 1 349 ? -24.648 15.989 -5.858 1.00 43.81 349 LYS A C 1
ATOM 2650 O O . LYS A 1 349 ? -25.463 15.663 -6.747 1.00 43.81 349 LYS A O 1
#

Sequence (349 aa):
MSVYFEVYEIVKGIPSGRILTYGLISNLLEKRLSAQGVGWALRALSSEKTDKKYHSGNVPWHRVINSTGGVSTSRNTEMPPDLQQRLLEAEGIVFNSEGKLDMQKYLWVEKLVLAVSLSLLVFSLLVSLVALPAYSRPTPEQALRELKSGNKRYLSGKTNHFEVDSVRREMTAINGQKPVAIVLGCSDSRVPVEMVFDQGLAELFVVRVAGNVCATSELASIEYGIKYLGIPLVIVLGHSDCGAVKAAVDSAVNGSLLPGNLPTIMSKIAPAVAAARKKHPAEKGDQLVHSSAIANVWLSANDMLSNSTIVKEAVFSGKVKIVGAMRDLKTGTITFLGEYPQPARLMTK